Protein AF-A0A3M0L6P1-F1 (afdb_monomer_lite)

Radius of gyration: 24.18 Å; chains: 1; bounding box: 63×51×65 Å

Secondary structure (DSSP, 8-state):
--------------B--EEEEEEETTEEEEEE-PBPHHHHHHHHHHH--TTT-HHHHHHHHHHHHTTPBPPHHHHHHHHHHHS-HHHHHHHHHHHHHHHHHH-TTSS-HHHHS-SS-----TTSHHHHHHHHHHHHHHHHHHHHSS-GGGSHHHHTT----SS--HHHHHHHHHHHIIIII---TTSHHHHHHHHHHHHHHS-HHHHHHHTTSTTTTTS-HHHHHHHHHHHHHHHHHHHHHHH-

Structure (mmCIF, N/CA/C/O backbone):
data_AF-A0A3M0L6P1-F1
#
_entry.id   AF-A0A3M0L6P1-F1
#
loop_
_atom_site.group_PDB
_atom_site.id
_atom_site.type_symbol
_atom_site.label_atom_id
_atom_site.label_alt_id
_atom_site.label_comp_id
_atom_site.label_asym_id
_atom_site.label_entity_id
_atom_site.label_seq_id
_atom_site.pdbx_PDB_ins_code
_atom_site.Cartn_x
_atom_site.Cartn_y
_atom_site.Cartn_z
_atom_site.occupancy
_atom_site.B_iso_or_equiv
_atom_site.auth_seq_id
_atom_site.auth_comp_id
_atom_site.auth_asym_id
_atom_site.auth_atom_id
_atom_site.pdbx_PDB_model_num
ATOM 1 N N . MET A 1 1 ? -25.761 24.688 -21.416 1.00 34.41 1 MET A N 1
ATOM 2 C CA . MET A 1 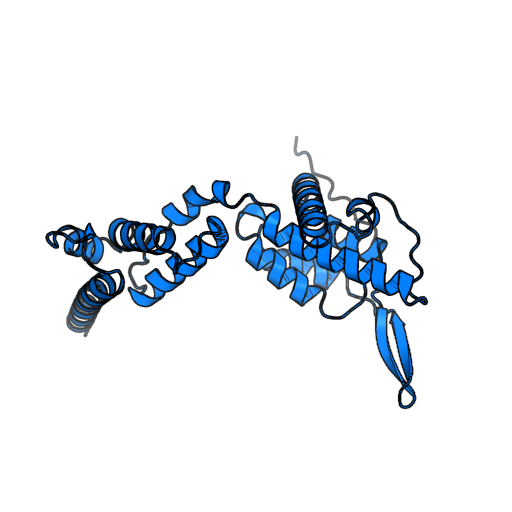1 ? -24.595 24.367 -22.260 1.00 34.41 1 MET A CA 1
ATOM 3 C C . MET A 1 1 ? -23.886 23.232 -21.561 1.00 34.41 1 MET A C 1
ATOM 5 O O . MET A 1 1 ? -23.403 23.435 -20.459 1.00 34.41 1 MET A O 1
ATOM 9 N N . ASN A 1 2 ? -23.987 22.034 -22.130 1.00 30.98 2 ASN A N 1
ATOM 10 C CA . ASN A 1 2 ? -23.327 20.839 -21.622 1.00 30.98 2 ASN A CA 1
ATOM 11 C C . ASN A 1 2 ? -21.923 20.830 -22.220 1.00 30.98 2 ASN A C 1
ATOM 13 O O . ASN A 1 2 ? -21.789 20.661 -23.432 1.00 30.98 2 ASN A O 1
ATOM 17 N N . GLU A 1 3 ? -20.905 21.057 -21.399 1.00 35.12 3 GLU A N 1
ATOM 18 C CA . GLU A 1 3 ? -19.524 20.789 -21.787 1.00 35.12 3 GLU A CA 1
ATOM 19 C C . GLU A 1 3 ? -19.294 19.290 -21.632 1.00 35.12 3 GLU A C 1
ATOM 21 O O . GLU A 1 3 ? -19.221 18.742 -20.536 1.00 35.12 3 GLU A O 1
ATOM 26 N N . VAL A 1 4 ? -19.303 18.619 -22.779 1.00 36.59 4 VAL A N 1
ATOM 27 C CA . VAL A 1 4 ? -18.845 17.247 -22.927 1.00 36.59 4 VAL A CA 1
ATOM 28 C C . VAL A 1 4 ? -17.337 17.292 -22.720 1.00 36.59 4 VAL A C 1
ATOM 30 O O . VAL A 1 4 ? -16.609 17.798 -23.575 1.00 36.59 4 VAL A O 1
ATOM 33 N N . GLU A 1 5 ? -16.876 16.804 -21.571 1.00 34.44 5 GLU A N 1
ATOM 34 C CA . GLU A 1 5 ? -15.475 16.451 -21.376 1.00 34.44 5 GLU A CA 1
ATOM 35 C C . GLU A 1 5 ? -15.124 15.408 -22.438 1.00 34.44 5 GLU A C 1
ATOM 37 O O . GLU A 1 5 ? -15.576 14.264 -22.411 1.00 34.44 5 GLU A O 1
ATOM 42 N N . SER A 1 6 ? -14.379 15.857 -23.443 1.00 33.78 6 SER A N 1
ATOM 43 C CA . SER A 1 6 ? -13.772 15.013 -24.457 1.00 33.78 6 SER A CA 1
ATOM 44 C C . SER A 1 6 ? -12.810 14.062 -23.752 1.00 33.78 6 SER A C 1
ATOM 46 O O . SER A 1 6 ? -11.666 14.429 -23.482 1.00 33.78 6 SER A O 1
ATOM 48 N N . GLU A 1 7 ? -13.268 12.843 -23.461 1.00 39.47 7 GLU A N 1
ATOM 49 C CA . GLU A 1 7 ? -12.396 11.703 -23.196 1.00 39.47 7 GLU A CA 1
ATOM 50 C C . GLU A 1 7 ? -11.439 11.589 -24.384 1.00 39.47 7 GLU A C 1
ATOM 52 O O . GLU A 1 7 ? -11.812 11.149 -25.470 1.00 39.47 7 GLU A O 1
ATOM 57 N N . GLY A 1 8 ? -10.211 12.077 -24.204 1.00 34.44 8 GLY A N 1
ATOM 58 C CA . GLY A 1 8 ? -9.153 11.882 -25.176 1.00 34.44 8 GLY A CA 1
ATOM 59 C C . GLY A 1 8 ? -9.001 10.386 -25.398 1.00 34.44 8 GLY A C 1
ATOM 60 O O . GLY A 1 8 ? -8.690 9.650 -24.459 1.00 34.44 8 GLY A O 1
ATOM 61 N N . GLU A 1 9 ? -9.246 9.945 -26.630 1.00 39.06 9 GLU A N 1
ATOM 62 C CA . GLU A 1 9 ? -8.841 8.635 -27.116 1.00 39.06 9 GLU A CA 1
ATOM 63 C C . GLU A 1 9 ? -7.334 8.513 -26.889 1.00 39.06 9 GLU A C 1
ATOM 65 O O . GLU A 1 9 ? -6.516 8.990 -27.673 1.00 39.06 9 GLU A O 1
ATOM 70 N N . GLY A 1 10 ? -6.964 7.927 -25.749 1.00 39.06 10 GLY A N 1
ATOM 71 C CA . GLY A 1 10 ? -5.595 7.555 -25.466 1.00 39.06 10 GLY A CA 1
ATOM 72 C C . GLY A 1 10 ? -5.158 6.597 -26.558 1.00 39.06 10 GLY A C 1
ATOM 73 O O . GLY A 1 10 ? -5.749 5.526 -26.716 1.00 39.06 10 GLY A O 1
ATOM 74 N N . GLU A 1 11 ? -4.154 7.016 -27.324 1.00 39.94 11 GLU A N 1
ATOM 75 C CA . GLU A 1 11 ? -3.363 6.177 -28.215 1.00 39.94 11 GLU A CA 1
ATOM 76 C C . GLU A 1 11 ? -3.242 4.784 -27.584 1.00 39.94 11 GLU A C 1
ATOM 78 O O . GLU A 1 11 ? -2.840 4.667 -26.422 1.00 39.94 11 GLU A O 1
ATOM 83 N N . LYS A 1 12 ? -3.685 3.735 -28.290 1.00 51.41 12 LYS A N 1
ATOM 84 C CA . LYS A 1 12 ? -3.601 2.356 -27.795 1.00 51.41 12 LYS A CA 1
ATOM 85 C C . LYS A 1 12 ? -2.125 2.027 -27.580 1.00 51.41 12 LYS A C 1
ATOM 87 O O . LYS A 1 12 ? -1.456 1.575 -28.503 1.00 51.41 12 LYS A O 1
ATOM 92 N N . ALA A 1 13 ? -1.617 2.278 -26.378 1.00 55.91 13 ALA A N 1
ATOM 93 C CA . ALA A 1 13 ? -0.287 1.863 -25.990 1.00 55.91 13 ALA A CA 1
ATOM 94 C C . ALA A 1 13 ? -0.285 0.334 -26.033 1.00 55.91 13 ALA A C 1
ATOM 96 O O . ALA A 1 13 ? -0.965 -0.323 -25.241 1.00 55.91 13 ALA A O 1
ATOM 97 N N . ASN A 1 14 ? 0.411 -0.232 -27.016 1.00 69.69 14 ASN A N 1
ATOM 98 C CA . ASN A 1 14 ? 0.652 -1.664 -27.065 1.00 69.69 14 ASN A CA 1
ATOM 99 C C . ASN A 1 14 ? 1.635 -1.979 -25.941 1.00 69.69 14 ASN A C 1
ATOM 101 O O . ASN A 1 14 ? 2.832 -1.762 -26.099 1.00 69.69 14 ASN A O 1
ATOM 105 N N . LEU A 1 15 ? 1.118 -2.447 -24.806 1.00 81.19 15 LEU A N 1
ATOM 106 C CA . LEU A 1 15 ? 1.943 -2.867 -23.680 1.00 81.19 15 LEU A CA 1
ATOM 107 C C . LEU A 1 15 ? 2.639 -4.175 -24.043 1.00 81.19 15 LEU A C 1
ATOM 109 O O . LEU A 1 15 ? 1.961 -5.172 -24.304 1.00 81.19 15 LEU A O 1
ATOM 113 N N . LEU A 1 16 ? 3.969 -4.172 -24.075 1.00 83.44 16 LEU A N 1
ATOM 114 C CA . LEU A 1 16 ? 4.782 -5.283 -24.581 1.00 83.44 16 LEU A CA 1
ATOM 115 C C . LEU A 1 16 ? 5.840 -5.732 -23.561 1.00 83.44 16 LEU A C 1
ATOM 117 O O . LEU A 1 16 ? 7.033 -5.726 -23.875 1.00 83.44 16 LEU A O 1
ATOM 121 N N . PRO A 1 17 ? 5.441 -6.159 -22.351 1.00 85.00 17 PRO A N 1
ATOM 122 C CA . PRO A 1 17 ? 6.399 -6.616 -21.359 1.00 85.00 17 PRO A CA 1
ATOM 123 C C . PRO A 1 17 ? 7.178 -7.848 -21.821 1.00 85.00 17 PRO A C 1
ATOM 125 O O . PRO A 1 17 ? 6.656 -8.745 -22.494 1.00 85.00 17 PRO A O 1
ATOM 128 N N . LEU A 1 18 ? 8.432 -7.914 -21.387 1.00 84.75 18 LEU A N 1
ATOM 129 C CA . LEU A 1 18 ? 9.318 -9.045 -21.592 1.00 84.75 18 LEU A CA 1
ATOM 130 C C . LEU A 1 18 ? 9.015 -10.143 -20.571 1.00 84.75 18 LEU A C 1
ATOM 132 O O . LEU A 1 18 ? 8.947 -9.900 -19.363 1.00 84.75 18 LEU A O 1
ATOM 136 N N . ARG A 1 19 ? 8.904 -11.379 -21.059 1.00 83.75 19 ARG A N 1
ATOM 137 C CA . ARG A 1 19 ? 8.814 -12.589 -20.238 1.00 83.75 19 ARG A CA 1
ATOM 138 C C . ARG A 1 19 ? 10.003 -13.500 -20.479 1.00 83.75 19 ARG A C 1
ATOM 140 O O . ARG A 1 19 ? 10.437 -13.680 -21.617 1.00 83.75 19 ARG A O 1
ATOM 147 N N . GLU A 1 20 ? 10.484 -14.093 -19.395 1.00 84.00 20 GLU A N 1
ATOM 148 C CA . GLU A 1 20 ? 11.493 -15.144 -19.427 1.00 84.00 20 GLU A CA 1
ATOM 149 C C . GLU A 1 20 ? 10.891 -16.438 -19.979 1.00 84.00 20 GLU A C 1
ATOM 151 O O . GLU A 1 20 ? 9.846 -16.902 -19.519 1.00 84.00 20 GLU A O 1
ATOM 156 N N . ILE A 1 21 ? 11.561 -17.028 -20.968 1.00 81.12 21 ILE A N 1
ATOM 157 C CA . ILE A 1 21 ? 11.220 -18.337 -21.518 1.00 81.12 21 ILE A CA 1
ATOM 158 C C . ILE A 1 21 ? 12.465 -19.231 -21.561 1.00 81.12 21 ILE A C 1
ATOM 160 O O . ILE A 1 21 ? 13.535 -18.775 -21.969 1.00 81.12 21 ILE A O 1
ATOM 164 N N . PRO A 1 22 ? 12.366 -20.516 -21.191 1.00 81.69 22 PRO A N 1
ATOM 165 C CA . PRO A 1 22 ? 13.440 -21.466 -21.451 1.00 81.69 22 PRO A CA 1
ATOM 166 C C . PRO A 1 22 ? 13.586 -21.650 -22.966 1.00 81.69 22 PRO A C 1
ATOM 168 O O . PRO A 1 22 ? 12.661 -22.125 -23.622 1.00 81.69 22 PRO A O 1
ATOM 171 N N . THR A 1 23 ? 14.728 -21.268 -23.536 1.00 79.38 23 THR A N 1
ATOM 172 C CA . THR A 1 23 ? 15.006 -21.453 -24.974 1.00 79.38 23 THR A CA 1
ATOM 173 C C . THR A 1 23 ? 15.858 -22.690 -25.238 1.00 79.38 23 THR A C 1
ATOM 175 O O . THR A 1 23 ? 15.750 -23.296 -26.301 1.00 79.38 23 THR A O 1
ATOM 178 N N . ALA A 1 24 ? 16.666 -23.098 -24.258 1.00 79.19 24 ALA A N 1
ATOM 179 C CA . ALA A 1 24 ? 17.416 -24.350 -24.241 1.00 79.19 24 ALA A CA 1
ATOM 180 C C . ALA A 1 24 ? 17.738 -24.746 -22.781 1.00 79.19 24 ALA A C 1
ATOM 182 O O . ALA A 1 24 ? 17.549 -23.927 -21.876 1.00 79.19 24 ALA A O 1
ATOM 183 N N . PRO A 1 25 ? 18.232 -25.970 -22.502 1.00 80.12 25 PRO A N 1
ATOM 184 C CA . PRO A 1 25 ? 18.637 -26.357 -21.150 1.00 80.12 25 PRO A CA 1
ATOM 185 C C . PRO A 1 25 ? 19.667 -25.376 -20.564 1.00 80.12 25 PRO A C 1
ATOM 187 O O . PRO A 1 25 ? 20.772 -25.245 -21.082 1.00 80.12 25 PRO A O 1
ATOM 190 N N . GLY A 1 26 ? 19.286 -24.668 -19.497 1.00 74.94 26 GLY A N 1
ATOM 191 C CA . GLY A 1 26 ? 20.123 -23.656 -18.840 1.00 74.94 26 GLY A CA 1
ATOM 192 C C . GLY A 1 26 ? 20.199 -22.295 -19.547 1.00 74.94 26 GLY A C 1
ATOM 193 O O . GLY A 1 26 ? 20.908 -21.419 -19.060 1.00 74.94 26 GLY A O 1
ATOM 194 N N . ILE A 1 27 ? 19.477 -22.093 -20.657 1.00 79.38 27 ILE A N 1
ATOM 195 C CA . ILE A 1 27 ? 19.435 -20.823 -21.394 1.00 79.38 27 ILE A CA 1
ATOM 196 C C . ILE A 1 27 ? 18.027 -20.234 -21.309 1.00 79.38 27 ILE A C 1
ATOM 198 O O . ILE A 1 27 ? 17.048 -20.840 -21.753 1.00 79.38 27 ILE A O 1
ATOM 202 N N . ILE A 1 28 ? 17.946 -19.029 -20.750 1.00 81.75 28 ILE A N 1
ATOM 203 C CA . ILE A 1 28 ? 16.725 -18.227 -20.685 1.00 81.75 28 ILE A CA 1
ATOM 204 C C . ILE A 1 28 ? 16.785 -17.193 -21.811 1.00 81.75 28 ILE A C 1
ATOM 206 O O . ILE A 1 28 ? 17.759 -16.450 -21.932 1.00 81.75 28 ILE A O 1
ATOM 210 N N . GLY A 1 29 ? 15.751 -17.164 -22.646 1.00 80.69 29 GLY A N 1
ATOM 211 C CA . GLY A 1 29 ? 15.495 -16.088 -23.597 1.00 80.69 29 GLY A CA 1
ATOM 212 C C . GLY A 1 29 ? 14.388 -15.166 -23.098 1.00 80.69 29 GLY A C 1
ATOM 213 O O . GLY A 1 29 ? 13.648 -15.507 -22.178 1.00 80.69 29 GLY A O 1
ATOM 214 N N . TYR A 1 30 ? 14.260 -14.005 -23.735 1.00 83.31 30 TYR A N 1
ATOM 215 C CA . TYR A 1 30 ? 13.242 -13.017 -23.398 1.00 83.31 30 TYR A CA 1
ATOM 216 C C . TYR A 1 30 ? 12.382 -12.720 -24.619 1.00 83.31 30 TYR A C 1
ATOM 218 O O . TYR A 1 30 ? 12.909 -12.457 -25.702 1.00 83.31 30 TYR A O 1
ATOM 226 N N . VAL A 1 31 ? 11.063 -12.755 -24.447 1.00 81.94 31 VAL A N 1
ATOM 227 C CA . VAL A 1 31 ? 10.098 -12.469 -25.516 1.00 81.94 31 VAL A CA 1
ATOM 228 C C . VAL A 1 31 ? 9.072 -11.447 -25.058 1.00 81.94 31 VAL A C 1
ATOM 230 O O . VAL A 1 31 ? 8.633 -11.474 -23.910 1.00 81.94 31 VAL A O 1
ATOM 233 N N . ASN A 1 32 ? 8.671 -10.564 -25.970 1.00 81.94 32 ASN A N 1
ATOM 234 C CA . ASN A 1 32 ? 7.602 -9.605 -25.717 1.00 81.94 32 ASN A CA 1
ATOM 235 C C . ASN A 1 32 ? 6.254 -10.323 -25.784 1.00 81.94 32 ASN A C 1
ATOM 237 O O . ASN A 1 32 ? 5.927 -10.936 -26.803 1.00 81.94 32 ASN A O 1
ATOM 241 N N . VAL A 1 33 ? 5.466 -10.227 -24.717 1.00 80.94 33 VAL A N 1
ATOM 242 C CA . VAL A 1 33 ? 4.114 -10.789 -24.655 1.00 80.94 33 VAL A CA 1
ATOM 243 C C . VAL A 1 33 ? 3.126 -9.643 -24.458 1.00 80.94 33 VAL A C 1
ATOM 245 O O . VAL A 1 33 ? 3.145 -9.030 -23.393 1.00 80.94 33 VAL A O 1
ATOM 248 N N . PRO A 1 34 ? 2.269 -9.338 -25.450 1.00 78.94 34 PRO A N 1
ATOM 249 C CA . PRO A 1 34 ? 1.340 -8.224 -25.342 1.00 78.94 34 PRO A CA 1
ATOM 250 C C . PRO A 1 34 ? 0.372 -8.386 -24.171 1.00 78.94 34 PRO A C 1
ATOM 252 O O . PRO A 1 34 ? -0.213 -9.457 -23.997 1.00 78.94 34 PRO A O 1
ATOM 255 N N . ILE A 1 35 ? 0.156 -7.309 -23.418 1.00 74.12 35 ILE A N 1
ATOM 256 C CA . ILE A 1 35 ? -0.969 -7.201 -22.483 1.00 74.12 35 ILE A CA 1
ATOM 257 C C . ILE A 1 35 ? -2.100 -6.449 -23.172 1.00 74.12 35 ILE A C 1
ATOM 259 O O . ILE A 1 35 ? -1.880 -5.456 -23.871 1.00 74.12 35 ILE A O 1
ATOM 263 N N . ASN A 1 36 ? -3.332 -6.916 -22.978 1.00 72.19 36 ASN A N 1
ATOM 264 C CA . ASN A 1 36 ? -4.482 -6.239 -23.542 1.00 72.19 36 ASN A CA 1
ATOM 265 C C . ASN A 1 36 ? -4.788 -4.965 -22.740 1.00 72.19 36 ASN A C 1
ATOM 267 O O . ASN A 1 36 ? -4.941 -4.983 -21.522 1.00 72.19 36 ASN A O 1
ATOM 271 N N . THR A 1 37 ? -4.947 -3.840 -23.435 1.00 66.94 37 THR A N 1
ATOM 272 C CA . THR A 1 37 ? -5.409 -2.575 -22.835 1.00 66.94 37 THR A CA 1
ATOM 273 C C . THR A 1 37 ? -6.757 -2.700 -22.102 1.00 66.94 37 THR A C 1
ATOM 275 O O . THR A 1 37 ? -7.029 -1.916 -21.188 1.00 66.94 37 THR A O 1
ATOM 278 N N . SER A 1 38 ? -7.593 -3.695 -22.439 1.00 71.62 38 SER A N 1
ATOM 279 C CA . SER A 1 38 ? -8.800 -4.022 -21.665 1.00 71.62 38 SER A CA 1
ATOM 280 C C . SER A 1 38 ? -8.491 -4.448 -20.235 1.00 71.62 38 SER A C 1
ATOM 282 O O . SER A 1 38 ? -9.253 -4.107 -19.332 1.00 71.62 38 SER A O 1
ATOM 284 N N . ASP A 1 39 ? -7.376 -5.144 -20.028 1.00 79.06 39 ASP A N 1
ATOM 285 C CA . ASP A 1 39 ? -6.998 -5.721 -18.739 1.00 79.06 39 ASP A CA 1
ATOM 286 C C . ASP A 1 39 ? -6.584 -4.607 -17.781 1.00 79.06 39 ASP A C 1
ATOM 288 O O . ASP A 1 39 ? -7.002 -4.594 -16.631 1.00 79.06 39 ASP A O 1
ATOM 292 N N . VAL A 1 40 ? -5.884 -3.585 -18.286 1.00 80.19 40 VAL A N 1
ATOM 293 C CA . VAL A 1 40 ? -5.541 -2.380 -17.511 1.00 80.19 40 VAL A CA 1
ATOM 294 C C . VAL A 1 40 ? -6.800 -1.625 -17.077 1.00 80.19 40 VAL A C 1
ATOM 296 O O . VAL A 1 40 ? -6.883 -1.131 -15.953 1.00 80.19 40 VAL A O 1
ATOM 299 N N . ARG A 1 41 ? -7.806 -1.521 -17.956 1.00 79.94 41 ARG A N 1
ATOM 300 C CA . ARG A 1 41 ? -9.067 -0.834 -17.635 1.00 79.94 41 ARG A CA 1
ATOM 301 C C . ARG A 1 41 ? -9.906 -1.622 -16.630 1.00 79.94 41 ARG A C 1
ATOM 303 O O . ARG A 1 41 ? -10.523 -1.010 -15.760 1.00 79.94 41 ARG A O 1
ATOM 310 N N . ALA A 1 42 ? -9.956 -2.946 -16.768 1.00 84.56 42 ALA A N 1
ATOM 311 C CA . ALA A 1 42 ? -10.609 -3.825 -15.804 1.00 84.56 42 ALA A CA 1
ATOM 312 C C . ALA A 1 42 ? -9.918 -3.715 -14.440 1.00 84.56 42 ALA A C 1
ATOM 314 O O . ALA A 1 42 ? -10.571 -3.385 -13.453 1.00 84.56 42 ALA A O 1
ATOM 315 N N . PHE A 1 43 ? -8.588 -3.821 -14.427 1.00 87.88 43 PHE A N 1
ATOM 316 C CA . PHE A 1 43 ? -7.770 -3.654 -13.235 1.00 87.88 43 PHE A CA 1
ATOM 317 C C . PHE A 1 43 ? -8.006 -2.303 -12.554 1.00 87.88 43 PHE A C 1
ATOM 319 O O . PHE A 1 43 ? -8.233 -2.264 -11.351 1.00 87.88 43 PHE A O 1
ATOM 326 N N . LYS A 1 44 ? -8.069 -1.191 -13.302 1.00 86.56 44 LYS A N 1
ATOM 327 C CA . LYS A 1 44 ? -8.355 0.137 -12.728 1.00 86.56 44 LYS A CA 1
ATOM 328 C C . LYS A 1 44 ? -9.649 0.170 -11.905 1.00 86.56 44 LYS A C 1
ATOM 330 O O . LYS A 1 44 ? -9.719 0.896 -10.917 1.00 86.56 44 LYS A O 1
ATOM 335 N N . LYS A 1 45 ? -10.677 -0.589 -12.302 1.00 85.69 45 LYS A N 1
ATOM 336 C CA . LYS A 1 45 ? -11.941 -0.669 -11.550 1.00 85.69 45 LYS A CA 1
ATOM 337 C C . LYS A 1 45 ? -11.793 -1.451 -10.244 1.00 85.69 45 LYS A C 1
ATOM 339 O O . LYS A 1 45 ? -12.464 -1.116 -9.275 1.00 85.69 45 LYS A O 1
ATOM 344 N N . GLU A 1 46 ? -10.935 -2.465 -10.222 1.00 87.06 46 GLU A N 1
ATOM 345 C CA . GLU A 1 46 ? -10.709 -3.351 -9.071 1.00 87.06 46 GLU A CA 1
ATOM 346 C C . GLU A 1 46 ? -9.644 -2.820 -8.100 1.00 87.06 46 GLU A C 1
ATOM 348 O O . GLU A 1 46 ? -9.695 -3.099 -6.903 1.00 87.06 46 GLU A O 1
ATOM 353 N N . MET A 1 47 ? -8.700 -2.021 -8.603 1.00 87.62 47 MET A N 1
ATOM 354 C CA . MET A 1 47 ? -7.542 -1.511 -7.866 1.00 87.62 47 MET A CA 1
ATOM 355 C C . MET A 1 47 ? -7.935 -0.660 -6.646 1.00 87.62 47 MET A C 1
ATOM 357 O O . MET A 1 47 ? -7.236 -0.678 -5.633 1.00 87.62 47 MET A O 1
ATOM 361 N N . GLY A 1 48 ? -9.057 0.061 -6.722 1.00 84.94 48 GLY A N 1
ATOM 362 C CA . GLY A 1 48 ? -9.469 1.031 -5.705 1.00 84.94 48 GLY A CA 1
ATOM 363 C C . GLY A 1 48 ? -8.755 2.381 -5.845 1.00 84.94 48 GLY A C 1
ATOM 364 O O . GLY A 1 48 ? -8.109 2.658 -6.856 1.00 84.94 48 GLY A O 1
ATOM 365 N N . LYS A 1 49 ? -8.911 3.260 -4.847 1.00 83.62 49 LYS A N 1
ATOM 366 C CA . LYS A 1 49 ? -8.313 4.607 -4.844 1.00 83.62 49 LYS A CA 1
ATOM 367 C C . LYS A 1 49 ? -7.054 4.643 -3.983 1.00 83.62 49 LYS A C 1
ATOM 369 O O . LYS A 1 49 ? -7.091 4.198 -2.838 1.00 83.62 49 LYS A O 1
ATOM 374 N N . LEU A 1 50 ? -5.988 5.266 -4.492 1.00 84.06 50 LEU A N 1
ATOM 375 C CA . LEU A 1 50 ? -4.704 5.395 -3.788 1.00 84.06 50 LEU A CA 1
ATOM 376 C C . LEU A 1 50 ? -4.858 6.054 -2.413 1.00 84.06 50 LEU A C 1
ATOM 378 O O . LEU A 1 50 ? -4.319 5.570 -1.426 1.00 84.06 50 LEU A O 1
ATOM 382 N N . MET A 1 51 ? -5.635 7.137 -2.343 1.00 79.62 51 MET A N 1
ATOM 383 C CA . MET A 1 51 ? -5.860 7.887 -1.101 1.00 79.62 51 MET A CA 1
ATOM 384 C C . MET A 1 51 ? -6.672 7.108 -0.057 1.00 79.62 51 MET A C 1
ATOM 386 O O . MET A 1 51 ? -6.616 7.422 1.135 1.00 79.62 51 MET A O 1
ATOM 390 N N . ASP A 1 52 ? -7.440 6.110 -0.497 1.00 77.12 52 ASP A N 1
ATOM 391 C CA . ASP A 1 52 ? -8.260 5.288 0.385 1.00 77.12 52 ASP A CA 1
ATOM 392 C C . ASP A 1 52 ? -7.465 4.106 0.943 1.00 77.12 52 ASP A C 1
ATOM 394 O O . ASP A 1 52 ? -7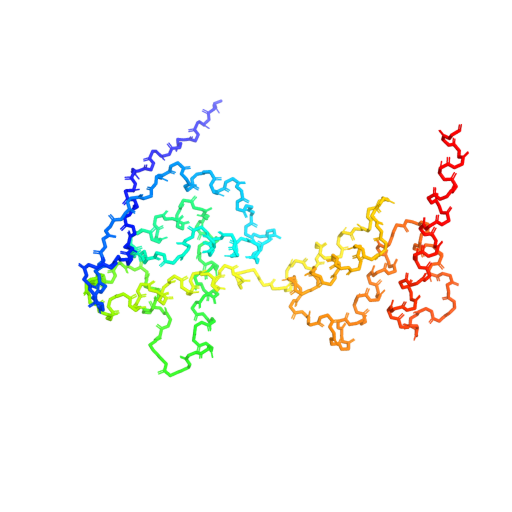.538 3.867 2.141 1.00 77.12 52 ASP A O 1
ATOM 398 N N . ASP A 1 53 ? -6.698 3.405 0.104 1.00 74.81 53 ASP A N 1
ATOM 399 C CA . ASP A 1 53 ? -5.978 2.178 0.466 1.00 74.81 53 ASP A CA 1
ATOM 400 C C . ASP A 1 53 ? -4.639 2.076 -0.299 1.00 74.81 53 ASP A C 1
ATOM 402 O O . ASP A 1 53 ? -4.526 1.316 -1.265 1.00 74.81 53 ASP A O 1
ATOM 406 N N . PRO A 1 54 ? -3.607 2.850 0.088 1.00 83.56 54 PRO A N 1
ATOM 407 C CA . PRO A 1 54 ? -2.333 2.890 -0.637 1.00 83.56 54 PRO A CA 1
ATOM 408 C C . PRO A 1 54 ? -1.600 1.542 -0.625 1.00 83.56 54 PRO A C 1
ATOM 410 O O . PRO A 1 54 ? -0.943 1.181 -1.603 1.00 83.56 54 PRO A O 1
ATOM 413 N N . LEU A 1 55 ? -1.744 0.764 0.456 1.00 81.25 55 LEU A N 1
ATOM 414 C CA . LEU A 1 55 ? -1.146 -0.565 0.559 1.00 81.25 55 LEU A CA 1
ATOM 415 C C . LEU A 1 55 ? -1.856 -1.564 -0.357 1.00 81.25 55 LEU A C 1
ATOM 417 O O . LEU A 1 55 ? -1.186 -2.215 -1.150 1.00 81.25 55 LEU A O 1
ATOM 421 N N . GLY A 1 56 ? -3.186 -1.665 -0.302 1.00 83.00 56 GLY A N 1
ATOM 422 C CA . GLY A 1 56 ? -3.910 -2.602 -1.160 1.00 83.00 56 GLY A CA 1
ATOM 423 C C . GLY A 1 56 ? -3.834 -2.225 -2.639 1.00 83.00 56 GLY A C 1
ATOM 424 O O . GLY A 1 56 ? -3.832 -3.104 -3.497 1.00 83.00 56 GLY A O 1
ATOM 425 N N . VAL A 1 57 ? -3.722 -0.934 -2.973 1.00 89.94 57 VAL A N 1
ATOM 426 C CA . VAL A 1 57 ? -3.379 -0.491 -4.337 1.00 89.94 57 VAL A CA 1
ATOM 427 C C . VAL A 1 57 ? -1.981 -0.980 -4.735 1.00 89.94 57 VAL A C 1
ATOM 429 O O . VAL A 1 57 ? -1.825 -1.508 -5.833 1.00 89.94 57 VAL A O 1
ATOM 432 N N . SER A 1 58 ? -0.984 -0.852 -3.852 1.00 90.81 58 SER A N 1
ATOM 433 C CA . SER A 1 58 ? 0.384 -1.339 -4.084 1.00 90.81 58 SER A CA 1
ATOM 434 C C . SER A 1 58 ? 0.433 -2.861 -4.288 1.00 90.81 58 SER A C 1
ATOM 436 O O . SER A 1 58 ? 1.004 -3.314 -5.277 1.00 90.81 58 SER A O 1
ATOM 438 N N . GLU A 1 59 ? -0.222 -3.643 -3.423 1.00 88.19 59 GLU A N 1
ATOM 439 C CA . GLU A 1 59 ? -0.284 -5.112 -3.510 1.00 88.19 59 GLU A CA 1
ATOM 440 C C . GLU A 1 59 ? -0.962 -5.579 -4.804 1.00 88.19 59 GLU A C 1
ATOM 442 O O . GLU A 1 59 ? -0.414 -6.405 -5.533 1.00 88.19 59 GLU A O 1
ATOM 447 N N . ARG A 1 60 ? -2.118 -4.994 -5.143 1.00 93.12 60 ARG A N 1
ATOM 448 C CA . ARG A 1 60 ? -2.836 -5.310 -6.386 1.00 93.12 60 ARG A CA 1
ATOM 449 C C . ARG A 1 60 ? -2.036 -4.920 -7.627 1.00 93.12 60 ARG A C 1
ATOM 451 O O . ARG A 1 60 ? -2.061 -5.643 -8.619 1.00 93.12 60 ARG A O 1
ATOM 458 N N . LEU A 1 61 ? -1.322 -3.793 -7.592 1.00 94.38 61 LEU A N 1
ATOM 459 C CA . LEU A 1 61 ? -0.450 -3.387 -8.695 1.00 94.38 61 LEU A CA 1
ATOM 460 C C . LEU A 1 61 ? 0.742 -4.339 -8.851 1.00 94.38 61 LEU A C 1
ATOM 462 O O . LEU A 1 61 ? 1.102 -4.674 -9.977 1.00 94.38 61 LEU A O 1
ATOM 466 N N . ASP A 1 62 ? 1.338 -4.796 -7.749 1.00 93.88 62 ASP A N 1
ATOM 467 C CA . ASP A 1 62 ? 2.432 -5.770 -7.774 1.00 93.88 62 ASP A CA 1
ATOM 468 C C . ASP A 1 62 ? 1.975 -7.112 -8.370 1.00 93.88 62 ASP A C 1
ATOM 470 O O . ASP A 1 62 ? 2.651 -7.665 -9.242 1.00 93.88 62 ASP A O 1
ATOM 474 N N . GLU A 1 63 ? 0.785 -7.580 -7.980 1.00 92.06 63 GLU A N 1
ATOM 475 C CA . GLU A 1 63 ? 0.149 -8.777 -8.540 1.00 92.06 63 GLU A CA 1
ATOM 476 C C . GLU A 1 63 ? -0.157 -8.619 -10.037 1.00 92.06 63 GLU A C 1
ATOM 478 O O . GLU A 1 63 ? 0.189 -9.495 -10.832 1.00 92.06 63 GLU A O 1
ATOM 483 N N . PHE A 1 64 ? -0.732 -7.481 -10.440 1.00 91.19 64 PHE A N 1
ATOM 484 C CA . PHE A 1 64 ? -1.038 -7.183 -11.841 1.00 91.19 64 PHE A CA 1
ATOM 485 C C . PHE A 1 64 ? 0.216 -7.174 -12.721 1.00 91.19 64 PHE A C 1
ATOM 487 O O . PHE A 1 64 ? 0.218 -7.740 -13.816 1.00 91.19 64 PHE A O 1
ATOM 494 N N . LEU A 1 65 ? 1.299 -6.545 -12.254 1.00 90.88 65 LEU A N 1
ATOM 495 C CA . LEU A 1 65 ? 2.554 -6.520 -13.000 1.00 90.88 65 LEU A CA 1
ATOM 496 C C . LEU A 1 65 ? 3.208 -7.913 -13.022 1.00 90.88 65 LEU A C 1
ATOM 498 O O . LEU A 1 6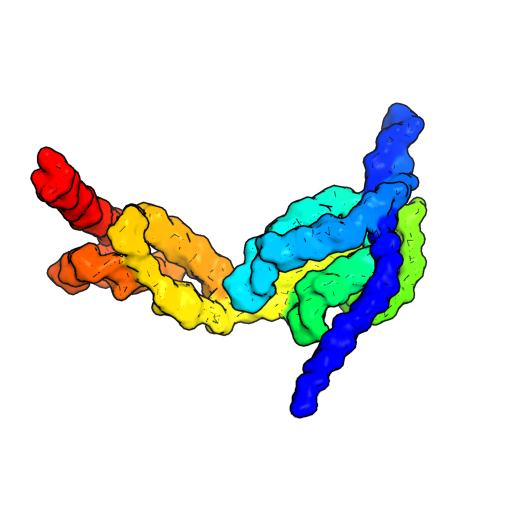5 ? 3.803 -8.306 -14.032 1.00 90.88 65 LEU A O 1
ATOM 502 N N . GLY A 1 66 ? 3.092 -8.675 -11.933 1.00 89.56 66 GLY A N 1
ATOM 503 C CA . GLY A 1 66 ? 3.656 -10.016 -11.809 1.00 89.56 66 GLY A CA 1
ATOM 504 C C . GLY A 1 66 ? 5.172 -10.030 -12.035 1.00 89.56 66 GLY A C 1
ATOM 505 O O . GLY A 1 66 ? 5.859 -9.037 -11.799 1.00 89.56 66 GLY A O 1
ATOM 506 N N . THR A 1 67 ? 5.707 -11.143 -12.537 1.00 87.25 67 THR A N 1
ATOM 507 C CA . THR A 1 67 ? 7.155 -11.329 -12.766 1.00 87.25 67 THR A CA 1
ATOM 508 C C . THR A 1 67 ? 7.655 -10.806 -14.114 1.00 87.25 67 THR A C 1
ATOM 510 O O . THR A 1 67 ? 8.818 -11.007 -14.460 1.00 87.25 67 THR A O 1
ATOM 513 N N . SER A 1 68 ? 6.793 -10.159 -14.903 1.00 88.94 68 SER A N 1
ATOM 514 C CA . SER A 1 68 ? 7.189 -9.655 -16.221 1.00 88.94 68 SER A CA 1
ATOM 515 C C . SER A 1 68 ? 8.070 -8.407 -16.086 1.00 88.94 68 SER A C 1
ATOM 517 O O . SER A 1 68 ? 7.925 -7.623 -15.145 1.00 88.94 68 SER A O 1
ATOM 519 N N . ILE A 1 69 ? 8.977 -8.207 -17.041 1.00 91.25 69 ILE A N 1
ATOM 520 C CA . ILE A 1 69 ? 9.841 -7.027 -17.103 1.00 91.25 69 ILE A CA 1
ATOM 521 C C . ILE A 1 69 ? 9.186 -6.014 -18.037 1.00 91.25 69 ILE A C 1
ATOM 523 O O . ILE A 1 69 ? 8.986 -6.282 -19.217 1.00 91.25 69 ILE A O 1
ATOM 527 N N . TYR A 1 70 ? 8.856 -4.844 -17.508 1.00 92.19 70 TYR A N 1
ATOM 528 C CA . TYR A 1 70 ? 8.183 -3.787 -18.254 1.00 92.19 70 TYR A CA 1
ATOM 529 C C . TYR A 1 70 ? 9.188 -2.725 -18.679 1.00 92.19 70 TYR A C 1
ATOM 531 O O . TYR A 1 70 ? 10.057 -2.340 -17.893 1.00 92.19 70 TYR A O 1
ATOM 539 N N . SER A 1 71 ? 9.060 -2.233 -19.909 1.00 92.88 71 SER A N 1
ATOM 540 C CA . SER A 1 71 ? 9.865 -1.102 -20.361 1.00 92.88 71 SER A CA 1
ATOM 541 C C . SER A 1 71 ? 9.475 0.192 -19.633 1.00 92.88 71 SER A C 1
ATOM 543 O O . SER A 1 71 ? 8.434 0.282 -18.972 1.00 92.88 71 SER A O 1
ATOM 545 N N . TYR A 1 72 ? 10.308 1.226 -19.784 1.00 93.88 72 TYR A N 1
ATOM 546 C CA . TYR A 1 72 ? 9.991 2.572 -19.305 1.00 93.88 72 TYR A CA 1
ATOM 547 C C . TYR A 1 72 ? 8.649 3.071 -19.868 1.00 93.88 72 TYR A C 1
ATOM 549 O O . TYR A 1 72 ? 7.831 3.630 -19.132 1.00 93.88 72 TYR A O 1
ATOM 557 N N . GLU A 1 73 ? 8.414 2.843 -21.163 1.00 92.19 73 GLU A N 1
ATOM 558 C CA . GLU A 1 73 ? 7.192 3.246 -21.859 1.00 92.19 73 GLU A CA 1
ATOM 559 C C . GLU A 1 73 ? 5.972 2.490 -21.326 1.00 92.19 73 GLU A C 1
ATOM 561 O O . GLU A 1 73 ? 4.961 3.122 -21.013 1.00 92.19 73 GLU A O 1
ATOM 566 N N . ASP A 1 74 ? 6.092 1.172 -21.126 1.00 91.81 74 ASP A N 1
ATOM 567 C CA . ASP A 1 74 ? 5.010 0.339 -20.589 1.00 91.81 74 ASP A CA 1
ATOM 568 C C . ASP A 1 74 ? 4.596 0.797 -19.186 1.00 91.81 74 ASP A C 1
ATOM 570 O O . ASP A 1 74 ? 3.419 1.064 -18.936 1.00 91.81 74 ASP A O 1
ATOM 574 N N . LEU A 1 75 ? 5.560 0.933 -18.264 1.00 93.94 75 LEU A N 1
ATOM 575 C CA . LEU A 1 75 ? 5.284 1.370 -16.890 1.00 93.94 75 LEU A CA 1
ATOM 576 C C . LEU A 1 75 ? 4.693 2.779 -16.867 1.00 93.94 75 LEU A C 1
ATOM 578 O O . LEU A 1 75 ? 3.753 3.048 -16.119 1.00 93.94 75 LEU A O 1
ATOM 582 N N . THR A 1 76 ? 5.200 3.676 -17.713 1.00 93.44 76 THR A N 1
ATOM 583 C CA . THR A 1 76 ? 4.686 5.045 -17.818 1.00 93.44 76 THR A CA 1
ATOM 584 C C . THR A 1 76 ? 3.251 5.067 -18.347 1.00 93.44 76 THR A C 1
ATOM 586 O O . THR A 1 76 ? 2.413 5.795 -17.807 1.00 93.44 76 THR A O 1
ATOM 589 N N . ALA A 1 77 ? 2.936 4.264 -19.366 1.00 91.50 77 ALA A N 1
ATOM 590 C CA . ALA A 1 77 ? 1.589 4.144 -19.917 1.00 91.50 77 ALA A CA 1
ATOM 591 C C . ALA A 1 77 ? 0.607 3.545 -18.898 1.00 91.50 77 ALA A C 1
ATOM 593 O O . ALA A 1 77 ? -0.483 4.090 -18.701 1.00 91.50 77 ALA A O 1
ATOM 594 N N . ILE A 1 78 ? 1.015 2.486 -18.188 1.00 91.81 78 ILE A N 1
ATOM 595 C CA . ILE A 1 78 ? 0.235 1.879 -17.102 1.00 91.81 78 ILE A CA 1
ATOM 596 C C . ILE A 1 78 ? -0.054 2.923 -16.017 1.00 91.81 78 ILE A C 1
ATOM 598 O O . ILE A 1 78 ? -1.216 3.169 -15.700 1.00 91.81 78 ILE A O 1
ATOM 602 N N . LEU A 1 79 ? 0.966 3.620 -15.506 1.00 93.25 79 LEU A N 1
ATOM 603 C CA . LEU A 1 79 ? 0.780 4.634 -14.465 1.00 93.25 79 LEU A CA 1
ATOM 604 C C . LEU A 1 79 ? -0.130 5.785 -14.903 1.00 93.25 79 LEU A C 1
ATOM 606 O O . LEU A 1 79 ? -0.961 6.233 -14.116 1.00 93.25 79 LEU A O 1
ATOM 610 N N . ARG A 1 80 ? -0.005 6.261 -16.149 1.00 92.44 80 ARG A N 1
ATOM 611 C CA . ARG A 1 80 ? -0.885 7.305 -16.707 1.00 92.44 80 ARG A CA 1
ATOM 612 C C . ARG A 1 80 ? -2.335 6.847 -16.830 1.00 92.44 80 ARG A C 1
ATOM 614 O O . ARG A 1 80 ? -3.235 7.664 -16.664 1.00 92.44 80 ARG A O 1
ATOM 621 N N . SER A 1 81 ? -2.555 5.565 -17.110 1.00 90.19 81 SER A N 1
ATOM 622 C CA . SER A 1 81 ? -3.894 4.979 -17.156 1.00 90.19 81 SER A CA 1
ATOM 623 C C . SER A 1 81 ? -4.504 4.846 -15.758 1.00 90.19 81 SER A C 1
ATOM 625 O O . SER A 1 81 ? -5.692 5.124 -15.578 1.00 90.19 81 SER A O 1
ATOM 627 N N . LEU A 1 82 ? -3.711 4.440 -14.762 1.00 90.75 82 LEU A N 1
ATOM 628 C CA . LEU A 1 82 ? -4.198 4.123 -13.417 1.00 90.75 82 LEU A CA 1
ATOM 629 C C . LEU A 1 82 ? -4.394 5.352 -12.526 1.00 90.75 82 LEU A C 1
ATOM 631 O O . LEU A 1 82 ? -5.440 5.465 -11.890 1.00 90.75 82 LEU A O 1
ATOM 635 N N . PHE A 1 83 ? -3.437 6.276 -12.527 1.00 91.06 83 PHE A N 1
ATOM 636 C CA . PHE A 1 83 ? -3.353 7.377 -11.566 1.00 91.06 83 PHE A CA 1
ATOM 637 C C . PHE A 1 83 ? -3.478 8.733 -12.249 1.00 91.06 83 PHE A C 1
ATOM 639 O O . PHE A 1 83 ? -3.058 8.900 -13.397 1.00 91.06 83 PHE A O 1
ATOM 646 N N . ASN A 1 84 ? -3.997 9.731 -11.535 1.00 89.50 84 ASN A N 1
ATOM 647 C CA . ASN A 1 84 ? -3.971 11.119 -11.994 1.00 89.50 84 ASN A CA 1
ATOM 648 C C . ASN A 1 84 ? -2.566 11.747 -11.831 1.00 89.50 84 ASN A C 1
ATOM 650 O O . ASN A 1 84 ? -1.633 11.117 -11.340 1.00 89.50 84 ASN A O 1
ATOM 654 N N . THR A 1 85 ? -2.376 12.987 -12.289 1.00 86.88 85 THR A N 1
ATOM 655 C CA . THR A 1 85 ? -1.056 13.645 -12.260 1.00 86.88 85 THR A CA 1
ATOM 656 C C . THR A 1 85 ? -0.502 13.856 -10.851 1.00 86.88 85 THR A C 1
ATOM 658 O O . THR A 1 85 ? 0.691 13.647 -10.650 1.00 86.88 85 THR A O 1
ATOM 661 N N . GLU A 1 86 ? -1.345 14.229 -9.892 1.00 84.00 86 GLU A N 1
ATOM 662 C CA . GLU A 1 86 ? -0.946 14.464 -8.502 1.00 84.00 86 GLU A CA 1
ATOM 663 C C . GLU A 1 86 ? -0.559 13.153 -7.812 1.00 84.00 86 GLU A C 1
ATOM 665 O O . GLU A 1 86 ? 0.525 13.049 -7.244 1.00 84.00 86 GLU A O 1
ATOM 670 N N . GLU A 1 87 ? -1.382 12.113 -7.965 1.00 88.69 87 GLU A N 1
ATOM 671 C CA . GLU A 1 87 ? -1.092 10.772 -7.446 1.00 88.69 87 GLU A CA 1
ATOM 672 C C . GLU A 1 87 ? 0.240 10.238 -7.990 1.00 88.69 87 GLU A C 1
ATOM 674 O O . GLU A 1 87 ? 1.061 9.728 -7.229 1.00 88.69 87 GLU A O 1
ATOM 679 N N . ARG A 1 88 ? 0.507 10.398 -9.295 1.00 94.19 88 ARG A N 1
ATOM 680 C CA . ARG A 1 88 ? 1.783 9.969 -9.894 1.00 94.19 88 ARG A CA 1
ATOM 681 C C . ARG A 1 88 ? 2.983 10.700 -9.299 1.00 94.19 88 ARG A C 1
ATOM 683 O O . ARG A 1 88 ? 4.018 10.068 -9.097 1.00 94.19 88 ARG A O 1
ATOM 690 N N . GLU A 1 89 ? 2.858 11.994 -9.023 1.00 89.44 89 GLU A N 1
ATOM 691 C CA . GLU A 1 89 ? 3.936 12.769 -8.406 1.00 89.44 89 GLU A CA 1
ATOM 692 C C . GLU A 1 89 ? 4.173 12.336 -6.954 1.00 89.44 89 GLU A C 1
ATOM 694 O O . GLU A 1 89 ? 5.317 12.116 -6.559 1.00 89.44 89 GLU A O 1
ATOM 699 N N . MET A 1 90 ? 3.104 12.104 -6.185 1.00 88.81 90 MET A N 1
ATOM 700 C CA . MET A 1 90 ? 3.203 11.574 -4.820 1.00 88.81 90 MET A CA 1
ATOM 701 C C . MET A 1 90 ? 3.910 10.214 -4.785 1.00 88.81 90 MET A C 1
ATOM 703 O O . MET A 1 90 ? 4.854 10.025 -4.016 1.00 88.81 90 MET A O 1
ATOM 707 N N . ILE A 1 91 ? 3.492 9.281 -5.649 1.00 95.12 91 ILE A N 1
ATOM 708 C CA . ILE A 1 91 ? 4.110 7.954 -5.781 1.00 95.12 91 ILE A CA 1
ATOM 709 C C . ILE A 1 91 ? 5.593 8.099 -6.138 1.00 95.12 91 ILE A C 1
ATOM 711 O O . ILE A 1 91 ? 6.437 7.435 -5.537 1.00 95.12 91 ILE A O 1
ATOM 715 N N . ARG A 1 92 ? 5.926 8.976 -7.093 1.00 95.19 92 ARG A N 1
ATOM 716 C CA . ARG A 1 92 ? 7.306 9.207 -7.533 1.00 95.19 92 ARG A CA 1
ATOM 717 C C . ARG A 1 92 ? 8.189 9.721 -6.404 1.00 95.19 92 ARG A C 1
ATOM 719 O O . ARG A 1 92 ? 9.244 9.142 -6.152 1.00 95.19 92 ARG A O 1
ATOM 726 N N . GLN A 1 93 ? 7.759 10.770 -5.711 1.00 91.56 93 GLN A N 1
ATOM 727 C CA . GLN A 1 93 ? 8.514 11.355 -4.602 1.00 91.56 93 GLN A CA 1
ATOM 728 C C . GLN A 1 93 ? 8.718 10.348 -3.467 1.00 91.56 93 GLN A C 1
ATOM 730 O O . GLN A 1 93 ? 9.831 10.201 -2.959 1.00 91.56 93 GLN A O 1
ATOM 735 N N . ALA A 1 94 ? 7.663 9.619 -3.097 1.00 91.44 94 ALA A N 1
ATOM 736 C CA . ALA A 1 94 ? 7.739 8.600 -2.059 1.00 91.44 94 ALA A CA 1
ATOM 737 C C . ALA A 1 94 ? 8.663 7.439 -2.455 1.00 91.44 94 ALA A C 1
ATOM 739 O O . ALA A 1 94 ? 9.496 7.023 -1.651 1.00 91.44 94 ALA A O 1
ATOM 740 N N . GLY A 1 95 ? 8.563 6.958 -3.696 1.00 95.69 95 GLY A N 1
ATOM 741 C CA . GLY A 1 95 ? 9.391 5.869 -4.209 1.00 95.69 95 GLY A CA 1
ATOM 742 C C . GLY A 1 95 ? 10.874 6.234 -4.245 1.00 95.69 95 GLY A C 1
ATOM 743 O O . GLY A 1 95 ? 11.701 5.469 -3.752 1.00 95.69 95 GLY A O 1
ATOM 744 N N . ILE A 1 96 ? 11.216 7.418 -4.768 1.00 94.56 96 ILE A N 1
ATOM 745 C CA . ILE A 1 96 ? 12.604 7.911 -4.817 1.00 94.56 96 ILE A CA 1
ATOM 746 C C . ILE A 1 96 ? 13.185 8.032 -3.406 1.00 94.56 96 ILE A C 1
ATOM 748 O O . ILE A 1 96 ? 14.268 7.510 -3.145 1.00 94.56 96 ILE A O 1
ATOM 752 N N . ARG A 1 97 ? 12.440 8.641 -2.475 1.00 92.25 97 ARG A N 1
ATOM 753 C CA . ARG A 1 97 ? 12.867 8.781 -1.076 1.00 92.25 97 ARG A CA 1
ATOM 754 C C . ARG A 1 97 ? 13.146 7.426 -0.421 1.00 92.25 97 ARG A C 1
ATOM 756 O O . ARG A 1 97 ? 14.155 7.266 0.260 1.00 92.25 97 ARG A O 1
ATOM 763 N N . GLU A 1 98 ? 12.261 6.450 -0.619 1.00 91.25 98 GLU A N 1
ATOM 764 C CA . GLU A 1 98 ? 12.436 5.096 -0.081 1.00 91.25 98 GLU A CA 1
ATOM 765 C C . GLU A 1 98 ? 13.637 4.375 -0.694 1.00 91.25 98 GLU A C 1
ATOM 767 O O . GLU A 1 98 ? 14.387 3.707 0.019 1.00 91.25 98 GLU A O 1
ATOM 772 N N . TRP A 1 99 ? 13.845 4.518 -2.005 1.00 93.56 99 TRP A N 1
ATOM 773 C CA . TRP A 1 99 ? 15.012 3.962 -2.681 1.00 93.56 99 TRP A CA 1
ATOM 774 C C . TRP A 1 99 ? 16.309 4.495 -2.080 1.00 93.56 99 TRP A C 1
ATOM 776 O O . TRP A 1 99 ? 17.179 3.703 -1.724 1.00 93.56 99 TRP A O 1
ATOM 786 N N . GLU A 1 100 ? 16.427 5.813 -1.941 1.00 93.12 100 GLU A N 1
ATOM 787 C CA . GLU A 1 100 ? 17.628 6.471 -1.422 1.00 93.12 100 GLU A CA 1
ATOM 788 C C . GLU A 1 100 ? 17.892 6.102 0.037 1.00 93.12 100 GLU A C 1
ATOM 790 O O . GLU A 1 100 ? 19.033 5.826 0.407 1.00 93.12 100 GLU A O 1
ATOM 795 N N . TRP A 1 101 ? 16.838 6.010 0.853 1.00 89.12 101 TRP A N 1
ATOM 796 C CA . TRP A 1 101 ? 16.955 5.561 2.239 1.00 89.12 101 TRP A CA 1
ATOM 797 C C . TRP A 1 101 ? 17.467 4.115 2.344 1.00 89.12 101 TRP A C 1
ATOM 799 O O . TRP A 1 101 ? 18.343 3.831 3.162 1.00 89.12 101 TRP A O 1
ATOM 809 N N . ARG A 1 102 ? 16.970 3.200 1.497 1.00 90.19 102 ARG A N 1
ATOM 810 C CA . ARG A 1 102 ? 17.421 1.793 1.478 1.00 90.19 102 ARG A CA 1
ATOM 811 C C . ARG A 1 102 ? 18.782 1.605 0.815 1.00 90.19 102 ARG A C 1
ATOM 813 O O . ARG A 1 102 ? 19.472 0.634 1.115 1.00 90.19 102 ARG A O 1
ATOM 820 N N . ASN A 1 103 ? 19.161 2.507 -0.086 1.00 90.38 103 ASN A N 1
ATOM 821 C CA . ASN A 1 103 ? 20.339 2.377 -0.934 1.00 90.38 103 ASN A CA 1
ATOM 822 C C . ASN A 1 103 ? 21.212 3.649 -0.903 1.00 90.38 103 ASN A C 1
ATOM 824 O O . ASN A 1 103 ? 21.462 4.242 -1.954 1.00 90.38 103 ASN A O 1
ATOM 828 N N . PRO A 1 104 ? 21.748 4.054 0.264 1.00 86.25 104 PRO A N 1
ATOM 829 C CA . PRO A 1 104 ? 22.419 5.349 0.438 1.00 86.25 104 PRO A CA 1
ATOM 830 C C . PRO A 1 104 ? 23.713 5.519 -0.377 1.00 86.25 104 PRO A C 1
ATOM 832 O O . PRO A 1 104 ? 24.228 6.626 -0.480 1.00 86.25 104 PRO A O 1
ATOM 835 N N . GLN A 1 105 ? 24.265 4.429 -0.920 1.00 90.50 105 GLN A N 1
ATOM 836 C CA . GLN A 1 105 ? 25.493 4.413 -1.730 1.00 90.50 105 GLN A CA 1
ATOM 837 C C . GLN A 1 105 ? 25.249 3.954 -3.178 1.00 90.50 105 GLN A C 1
ATOM 839 O O . GLN A 1 105 ? 26.200 3.713 -3.918 1.00 90.50 105 GLN A O 1
ATOM 844 N N . SER A 1 106 ? 23.988 3.762 -3.571 1.00 90.06 106 SER A N 1
ATOM 845 C CA . SER A 1 106 ? 23.632 3.342 -4.928 1.00 90.06 106 SER A CA 1
ATOM 846 C C . SER A 1 106 ? 23.421 4.550 -5.840 1.00 90.06 106 SER A C 1
ATOM 848 O O . SER A 1 106 ? 23.566 5.703 -5.437 1.00 90.06 106 SER A O 1
ATOM 850 N N . THR A 1 107 ? 23.070 4.281 -7.094 1.00 89.56 107 THR A N 1
ATOM 851 C CA . THR A 1 107 ? 22.641 5.309 -8.040 1.00 89.56 107 THR A CA 1
ATOM 852 C C . THR A 1 107 ? 21.463 6.111 -7.458 1.00 89.56 107 THR A C 1
ATOM 854 O O . THR A 1 107 ? 20.542 5.490 -6.911 1.00 89.56 107 THR A O 1
ATOM 857 N N . PRO A 1 108 ? 21.457 7.452 -7.601 1.00 92.81 108 PRO A N 1
ATOM 858 C CA . PRO A 1 108 ? 20.345 8.307 -7.191 1.00 92.81 108 PRO A CA 1
ATOM 859 C C . PRO A 1 108 ? 18.981 7.825 -7.698 1.00 92.81 108 PRO A C 1
ATOM 861 O O . PRO A 1 108 ? 18.867 7.269 -8.798 1.00 92.81 108 PRO A O 1
ATOM 864 N N . GLY A 1 109 ? 17.935 8.023 -6.890 1.00 90.38 109 GLY A N 1
ATOM 865 C CA . GLY A 1 109 ? 16.610 7.481 -7.197 1.00 90.38 109 GLY A CA 1
ATOM 866 C C . GLY A 1 109 ? 15.984 8.104 -8.445 1.00 90.38 109 GLY A C 1
ATOM 867 O O . GLY A 1 109 ? 15.273 7.425 -9.182 1.00 90.38 109 GLY A O 1
ATOM 868 N N . ASP A 1 110 ? 16.305 9.360 -8.749 1.00 91.69 110 ASP A N 1
ATOM 869 C CA . ASP A 1 110 ? 15.867 10.054 -9.962 1.00 91.69 110 ASP A CA 1
ATOM 870 C C . ASP A 1 110 ? 16.464 9.466 -11.252 1.00 91.69 110 ASP A C 1
ATOM 872 O O . ASP A 1 110 ? 15.839 9.565 -12.302 1.00 91.69 110 ASP A O 1
ATOM 876 N N . GLN A 1 111 ? 17.616 8.797 -11.186 1.00 93.00 111 GLN A N 1
ATOM 877 C CA . GLN A 1 111 ? 18.176 8.038 -12.309 1.00 93.00 111 GLN A CA 1
ATOM 878 C C . GLN A 1 111 ? 17.584 6.628 -12.411 1.00 93.00 111 GLN A C 1
ATOM 880 O O . GLN A 1 111 ? 17.526 6.059 -13.500 1.00 93.00 111 GLN A O 1
ATOM 885 N N . LYS A 1 112 ? 17.131 6.058 -11.287 1.00 94.38 112 LYS A N 1
ATOM 886 C CA . LYS A 1 112 ? 16.469 4.744 -11.233 1.00 94.38 112 LYS A CA 1
ATOM 887 C C . LYS A 1 112 ? 14.985 4.801 -11.583 1.00 94.38 112 LYS A C 1
ATOM 889 O O . LYS A 1 112 ? 14.437 3.825 -12.081 1.00 94.38 112 LYS A O 1
ATOM 894 N N . TRP A 1 113 ? 14.352 5.951 -11.397 1.00 95.94 113 TRP A N 1
ATOM 895 C CA . TRP A 1 113 ? 13.058 6.282 -11.973 1.00 95.94 113 TRP A CA 1
ATOM 896 C C . TRP A 1 113 ? 13.163 7.640 -12.676 1.00 95.94 113 TRP A C 1
ATOM 898 O O . TRP A 1 113 ? 12.779 8.662 -12.109 1.00 95.94 113 TRP A O 1
ATOM 908 N N . PRO A 1 114 ? 13.655 7.692 -13.920 1.00 94.88 114 PRO A N 1
ATOM 909 C CA . PRO A 1 114 ? 13.842 8.945 -14.648 1.00 94.88 114 PRO A CA 1
ATOM 910 C C . PRO A 1 114 ? 12.518 9.579 -15.086 1.00 94.88 114 PRO A C 1
ATOM 912 O O . PRO A 1 114 ? 11.489 8.916 -15.210 1.00 94.88 114 PRO A O 1
ATOM 915 N N . SER A 1 115 ? 12.523 10.901 -15.276 1.00 91.38 115 SER A N 1
ATOM 916 C CA . SER A 1 115 ? 11.362 11.663 -15.766 1.00 91.38 115 SER A CA 1
ATOM 917 C C . SER A 1 115 ? 11.212 11.614 -17.289 1.00 91.38 115 SER A C 1
ATOM 919 O O . SER A 1 115 ? 10.149 11.944 -17.810 1.00 91.38 115 SER A O 1
ATOM 921 N N . GLN A 1 116 ? 12.263 11.191 -17.992 1.00 92.94 116 GLN A N 1
ATOM 922 C CA . GLN A 1 116 ? 12.313 11.004 -19.439 1.00 92.94 116 GLN A CA 1
ATOM 923 C C . GLN A 1 116 ? 12.795 9.589 -19.752 1.00 92.94 116 GLN A C 1
ATOM 925 O O . GLN A 1 116 ? 13.412 8.953 -18.897 1.00 92.94 116 GLN A O 1
ATOM 930 N N . ASP A 1 117 ? 12.532 9.117 -20.971 1.00 93.94 117 ASP A N 1
ATOM 931 C CA . ASP A 1 117 ? 12.950 7.786 -21.404 1.00 93.94 117 ASP A CA 1
ATOM 932 C C . ASP A 1 117 ? 14.486 7.643 -21.363 1.00 93.94 117 ASP A C 1
ATOM 934 O O . ASP A 1 117 ? 15.192 8.339 -22.103 1.00 93.94 117 ASP A O 1
ATOM 938 N N . PRO A 1 118 ? 15.023 6.742 -20.520 1.00 93.31 118 PRO A N 1
ATOM 939 C CA . PRO A 1 118 ? 16.456 6.506 -20.409 1.00 93.31 118 PRO A CA 1
ATOM 940 C C . PRO A 1 118 ? 17.005 5.607 -21.526 1.00 93.31 118 PRO A C 1
ATOM 942 O O . PRO A 1 118 ? 18.213 5.370 -21.568 1.00 93.31 118 PRO A O 1
ATOM 945 N N . ARG A 1 119 ? 16.145 5.083 -22.415 1.00 93.19 119 ARG A N 1
ATOM 946 C CA . ARG A 1 119 ? 16.491 4.152 -23.500 1.00 93.19 119 ARG A CA 1
ATOM 947 C C . ARG A 1 119 ? 17.197 2.888 -23.007 1.00 93.19 119 ARG A C 1
ATOM 949 O O . ARG A 1 119 ? 18.150 2.407 -23.625 1.00 93.19 119 ARG A O 1
ATOM 956 N N . TRP A 1 120 ? 16.747 2.345 -21.875 1.00 93.19 120 TRP A N 1
ATOM 957 C CA . TRP A 1 120 ? 17.297 1.100 -21.340 1.00 93.19 120 TRP A CA 1
ATOM 958 C C . TRP A 1 120 ? 17.112 -0.055 -22.324 1.00 93.19 120 TRP A C 1
ATOM 960 O O . TRP A 1 120 ? 16.018 -0.298 -22.832 1.00 93.19 120 TRP A O 1
ATOM 970 N N . ASN A 1 121 ? 18.186 -0.807 -22.563 1.00 90.00 121 ASN A N 1
ATOM 971 C CA . ASN A 1 121 ? 18.153 -1.944 -23.471 1.00 90.00 121 ASN A CA 1
ATOM 972 C C . ASN A 1 121 ? 17.689 -3.213 -22.744 1.00 90.00 121 ASN A C 1
ATOM 974 O O . ASN A 1 121 ? 18.439 -3.810 -21.978 1.00 90.00 121 ASN A O 1
ATOM 978 N N . ALA A 1 122 ? 16.477 -3.672 -23.047 1.00 85.69 122 ALA A N 1
ATOM 979 C CA . ALA A 1 122 ? 15.889 -4.867 -22.445 1.00 85.69 122 ALA A CA 1
ATOM 980 C C . ALA A 1 122 ? 16.659 -6.176 -22.749 1.00 85.69 122 ALA A C 1
ATOM 982 O O . ALA A 1 122 ? 16.448 -7.191 -22.091 1.00 85.69 122 ALA A O 1
ATOM 983 N N . GLN A 1 123 ? 17.561 -6.165 -23.737 1.00 85.25 123 GLN A N 1
ATOM 984 C CA . GLN A 1 123 ? 18.404 -7.313 -24.088 1.00 85.25 123 GLN A CA 1
ATOM 985 C C . GLN A 1 123 ? 19.690 -7.397 -23.256 1.00 85.25 123 GLN A C 1
ATOM 987 O O . GLN A 1 123 ? 20.365 -8.426 -23.278 1.00 85.25 123 GLN A O 1
ATOM 992 N N . THR A 1 124 ? 20.047 -6.347 -22.510 1.00 90.50 124 THR A N 1
ATOM 993 C CA . THR A 1 124 ? 21.202 -6.377 -21.603 1.00 90.50 124 THR A CA 1
ATOM 994 C C . THR A 1 124 ? 20.753 -6.634 -20.169 1.00 90.50 124 THR A C 1
ATOM 996 O O . THR A 1 124 ? 19.669 -6.229 -19.752 1.00 90.50 124 THR A O 1
ATOM 999 N N . GLU A 1 125 ? 21.599 -7.305 -19.384 1.00 91.38 125 GLU A N 1
ATOM 1000 C CA . GLU A 1 125 ? 21.333 -7.523 -17.954 1.00 91.38 125 GLU A CA 1
ATOM 1001 C C . GLU A 1 125 ? 21.185 -6.195 -17.199 1.00 91.38 125 GLU A C 1
ATOM 1003 O O . GLU A 1 125 ? 20.286 -6.051 -16.379 1.00 91.38 125 GLU A O 1
ATOM 1008 N N . GLU A 1 126 ? 22.012 -5.198 -17.515 1.00 93.25 126 GLU A N 1
ATOM 1009 C CA . GLU A 1 126 ? 21.960 -3.877 -16.881 1.00 93.25 126 GLU A CA 1
ATOM 1010 C C . GLU A 1 126 ? 20.673 -3.105 -17.216 1.00 93.25 126 GLU A C 1
ATOM 1012 O O . GLU A 1 126 ? 20.070 -2.475 -16.340 1.00 93.25 126 GLU A O 1
ATOM 1017 N N . GLY A 1 127 ? 20.205 -3.194 -18.465 1.00 93.69 127 GLY A N 1
ATOM 1018 C CA . GLY A 1 127 ? 18.943 -2.583 -18.870 1.00 93.69 127 GLY A CA 1
ATOM 1019 C C . GLY A 1 127 ? 17.752 -3.253 -18.189 1.00 93.69 127 GLY A C 1
ATOM 1020 O O . GLY A 1 127 ? 16.905 -2.557 -17.629 1.00 93.69 127 GLY A O 1
ATOM 1021 N N . ARG A 1 128 ? 17.732 -4.593 -18.126 1.00 93.62 128 ARG A N 1
ATOM 1022 C CA . ARG A 1 128 ? 16.719 -5.340 -17.359 1.00 93.62 128 ARG A CA 1
ATOM 1023 C C . ARG A 1 128 ? 16.756 -4.998 -15.874 1.00 93.62 128 ARG A C 1
ATOM 1025 O O . ARG A 1 128 ? 15.702 -4.784 -15.282 1.00 93.62 128 ARG A O 1
ATOM 1032 N N . ARG A 1 129 ? 17.946 -4.878 -15.276 1.00 94.56 129 ARG A N 1
ATOM 1033 C CA . ARG A 1 129 ? 18.098 -4.468 -13.873 1.00 94.56 129 ARG A CA 1
ATOM 1034 C C . ARG A 1 129 ? 17.462 -3.108 -13.617 1.00 94.56 129 ARG A C 1
ATOM 1036 O O . ARG A 1 129 ? 16.715 -2.967 -12.659 1.00 94.56 129 ARG A O 1
ATOM 1043 N N . SER A 1 130 ? 17.705 -2.141 -14.496 1.00 95.44 130 SER A N 1
ATOM 1044 C CA . SER A 1 130 ? 17.150 -0.792 -14.357 1.00 95.44 130 SER A CA 1
ATOM 1045 C C . SER A 1 130 ? 15.622 -0.767 -14.507 1.00 95.44 130 SER A C 1
ATOM 1047 O O . SER A 1 130 ? 14.943 -0.093 -13.737 1.00 95.44 130 SER A O 1
ATOM 1049 N N . MET A 1 131 ? 15.062 -1.574 -15.417 1.00 95.50 131 MET A N 1
ATOM 1050 C CA . MET A 1 131 ? 13.607 -1.756 -15.549 1.00 95.50 131 MET A CA 1
ATOM 1051 C C . MET A 1 131 ? 12.976 -2.373 -14.290 1.00 95.50 131 MET A C 1
ATOM 1053 O O . MET A 1 131 ? 11.929 -1.919 -13.826 1.00 95.50 131 MET A O 1
ATOM 1057 N N . ILE A 1 132 ? 13.628 -3.387 -13.710 1.00 95.12 132 ILE A N 1
ATOM 1058 C CA . ILE A 1 132 ? 13.191 -4.034 -12.464 1.00 95.12 132 ILE A CA 1
ATOM 1059 C C . ILE A 1 132 ? 13.277 -3.057 -11.286 1.00 95.12 132 ILE A C 1
ATOM 1061 O O . ILE A 1 132 ? 12.342 -2.977 -10.490 1.00 95.12 132 ILE A O 1
ATOM 1065 N N . ASP A 1 133 ? 14.363 -2.288 -11.188 1.00 96.19 133 ASP A N 1
ATOM 1066 C CA . ASP A 1 133 ? 14.521 -1.262 -10.156 1.00 96.19 133 ASP A CA 1
ATOM 1067 C C . ASP A 1 133 ? 13.385 -0.234 -10.254 1.00 96.19 133 ASP A C 1
ATOM 1069 O O . ASP A 1 133 ? 12.707 0.014 -9.260 1.00 96.19 133 ASP A O 1
ATOM 1073 N N . MET A 1 134 ? 13.091 0.286 -11.453 1.00 96.94 134 MET A N 1
ATOM 1074 C CA . MET A 1 134 ? 11.981 1.222 -11.662 1.00 96.94 134 MET A CA 1
ATOM 1075 C C . MET A 1 134 ? 10.634 0.630 -11.221 1.00 96.94 134 MET A C 1
ATOM 1077 O O . MET A 1 134 ? 9.895 1.291 -10.489 1.00 96.94 134 MET A O 1
ATOM 1081 N N . ARG A 1 135 ? 10.324 -0.620 -11.602 1.00 96.69 135 ARG A N 1
ATOM 1082 C CA . ARG A 1 135 ? 9.116 -1.336 -11.143 1.00 96.69 135 ARG A CA 1
ATOM 1083 C C . ARG A 1 135 ? 9.043 -1.362 -9.614 1.00 96.69 135 ARG A C 1
ATOM 1085 O O . ARG A 1 135 ? 8.017 -1.006 -9.042 1.00 96.69 135 ARG A O 1
ATOM 1092 N N . ASN A 1 136 ? 10.126 -1.748 -8.945 1.00 96.31 136 ASN A N 1
ATOM 1093 C CA . ASN A 1 136 ? 10.155 -1.872 -7.486 1.00 96.31 136 ASN A CA 1
ATOM 1094 C C . ASN A 1 136 ? 9.989 -0.520 -6.783 1.00 96.31 136 ASN A C 1
ATOM 1096 O O . ASN A 1 136 ? 9.271 -0.424 -5.786 1.00 96.31 136 ASN A O 1
ATOM 1100 N N . ILE A 1 137 ? 10.604 0.533 -7.324 1.00 97.31 137 ILE A N 1
ATOM 1101 C CA . ILE A 1 137 ? 10.446 1.898 -6.815 1.00 97.31 137 ILE A CA 1
ATOM 1102 C C . ILE A 1 137 ? 8.992 2.365 -6.978 1.00 97.31 137 ILE A C 1
ATOM 1104 O O . ILE A 1 137 ? 8.457 2.978 -6.059 1.00 97.31 137 ILE A O 1
ATOM 1108 N N . ILE A 1 138 ? 8.320 2.036 -8.086 1.00 97.25 138 ILE A N 1
ATOM 1109 C CA . ILE A 1 138 ? 6.895 2.347 -8.296 1.00 97.25 138 ILE A CA 1
ATOM 1110 C C . ILE A 1 138 ? 6.009 1.653 -7.254 1.00 97.25 138 ILE A C 1
ATOM 1112 O O . ILE A 1 138 ? 5.141 2.299 -6.661 1.00 97.25 138 ILE A O 1
ATOM 1116 N N . ILE A 1 139 ? 6.217 0.355 -7.015 1.00 96.44 139 ILE A N 1
ATOM 1117 C CA . ILE A 1 139 ? 5.438 -0.412 -6.029 1.00 96.44 139 ILE A CA 1
ATOM 1118 C C . ILE A 1 139 ? 5.627 0.170 -4.626 1.00 96.44 139 ILE A C 1
ATOM 1120 O O . ILE A 1 139 ? 4.646 0.438 -3.925 1.00 96.44 139 ILE A O 1
ATOM 1124 N N . GLN A 1 140 ? 6.874 0.445 -4.239 1.00 93.44 140 GLN A N 1
ATOM 1125 C CA . GLN A 1 140 ? 7.179 1.044 -2.943 1.00 93.44 140 GLN A CA 1
ATOM 1126 C C . GLN A 1 140 ? 6.652 2.484 -2.837 1.00 93.44 140 GLN A C 1
ATOM 1128 O O . GLN A 1 140 ? 6.146 2.881 -1.791 1.00 93.44 140 GLN A O 1
ATOM 1133 N N . GLY A 1 141 ? 6.704 3.247 -3.928 1.00 94.12 141 GLY A N 1
ATOM 1134 C CA . GLY A 1 141 ? 6.127 4.581 -4.013 1.00 94.12 141 GLY A CA 1
ATOM 1135 C C . GLY A 1 141 ? 4.626 4.576 -3.757 1.00 94.12 141 GLY A C 1
ATOM 1136 O O . GLY A 1 141 ? 4.152 5.406 -2.996 1.00 94.12 141 GLY A O 1
ATOM 1137 N N . ASN A 1 142 ? 3.885 3.603 -4.298 1.00 92.19 142 ASN A N 1
ATOM 1138 C CA . ASN A 1 142 ? 2.446 3.464 -4.040 1.00 92.19 142 ASN A CA 1
ATOM 1139 C C . ASN A 1 142 ? 2.161 3.223 -2.557 1.00 92.19 142 ASN A C 1
ATOM 1141 O O . ASN A 1 142 ? 1.263 3.839 -1.989 1.00 92.19 142 ASN A O 1
ATOM 1145 N N . ARG A 1 143 ? 2.975 2.377 -1.923 1.00 88.81 143 ARG A N 1
ATOM 1146 C CA . ARG A 1 143 ? 2.844 2.043 -0.505 1.00 88.81 143 ARG A CA 1
ATOM 1147 C C . ARG A 1 143 ? 3.053 3.249 0.413 1.00 88.81 143 ARG A C 1
ATOM 1149 O O . ARG A 1 143 ? 2.383 3.350 1.435 1.00 88.81 143 ARG A O 1
ATOM 1156 N N . GLU A 1 144 ? 3.969 4.149 0.058 1.00 87.12 144 GLU A N 1
ATOM 1157 C CA . GLU A 1 144 ? 4.390 5.270 0.915 1.00 87.12 144 GLU A CA 1
ATOM 1158 C C . GLU A 1 144 ? 3.931 6.652 0.408 1.00 87.12 144 GLU A C 1
ATOM 1160 O O . GLU A 1 144 ? 4.296 7.674 0.998 1.00 87.12 144 GLU A O 1
ATOM 1165 N N . ALA A 1 145 ? 3.152 6.699 -0.682 1.00 86.19 145 ALA A N 1
ATOM 1166 C CA . ALA A 1 145 ? 2.670 7.932 -1.314 1.00 86.19 145 ALA A CA 1
ATOM 1167 C C . ALA A 1 145 ? 1.819 8.769 -0.359 1.00 86.19 145 ALA A C 1
ATOM 1169 O O . ALA A 1 145 ? 1.935 9.992 -0.322 1.00 86.19 145 ALA A O 1
ATOM 1170 N N . VAL A 1 146 ? 0.964 8.104 0.419 1.00 80.12 146 VAL A N 1
ATOM 1171 C CA . VAL A 1 146 ? 0.068 8.754 1.372 1.00 80.12 146 VAL A CA 1
ATOM 1172 C C . VAL A 1 146 ? 0.739 8.757 2.745 1.00 80.12 146 VAL A C 1
ATOM 1174 O O . VAL A 1 146 ? 0.988 7.684 3.303 1.00 80.12 146 VAL A O 1
ATOM 1177 N N . PRO A 1 147 ? 1.032 9.936 3.331 1.00 65.31 147 PRO A N 1
ATOM 1178 C CA . PRO A 1 147 ? 1.607 10.013 4.662 1.00 65.31 147 PRO A CA 1
ATOM 1179 C C . PRO A 1 147 ? 0.695 9.319 5.667 1.00 65.31 147 PRO A C 1
ATOM 1181 O O . PRO A 1 147 ? -0.469 9.687 5.826 1.00 65.31 147 PRO A O 1
ATOM 1184 N N . ARG A 1 148 ? 1.259 8.360 6.398 1.00 60.34 148 ARG A N 1
ATOM 1185 C CA . ARG A 1 148 ? 0.555 7.560 7.405 1.00 60.34 148 ARG A CA 1
ATOM 1186 C C . ARG A 1 148 ? -0.248 8.451 8.402 1.00 60.34 148 ARG A C 1
ATOM 1188 O O . ARG A 1 148 ? -1.412 8.228 8.723 1.00 60.34 148 ARG A O 1
ATOM 1195 N N . GLY A 1 149 ? 0.263 9.630 8.756 1.00 51.47 149 GLY A N 1
ATOM 1196 C CA . GLY A 1 149 ? -0.466 10.588 9.608 1.00 51.47 149 GLY A CA 1
ATOM 1197 C C . GLY A 1 149 ? -1.802 11.151 9.068 1.00 51.47 149 GLY A C 1
ATOM 1198 O O . GLY A 1 149 ? -2.604 11.625 9.869 1.00 51.47 149 GLY A O 1
ATOM 1199 N N . GLN A 1 150 ? -2.076 11.121 7.755 1.00 51.62 150 GLN A N 1
ATOM 1200 C CA . GLN A 1 150 ? -3.228 11.816 7.143 1.00 51.62 150 GLN A CA 1
ATOM 1201 C C . GLN A 1 150 ? -4.519 10.981 7.051 1.00 51.62 150 GLN A C 1
ATOM 1203 O O . GLN A 1 150 ? -5.586 11.556 6.845 1.00 51.62 150 GLN A O 1
ATOM 1208 N N . ASN A 1 151 ? -4.467 9.663 7.281 1.00 52.22 151 ASN A N 1
ATOM 1209 C CA . ASN A 1 151 ? -5.651 8.785 7.260 1.00 52.22 151 ASN A CA 1
ATOM 1210 C C . ASN A 1 151 ? -6.140 8.347 8.658 1.00 52.22 151 ASN A C 1
ATOM 1212 O O . ASN A 1 151 ? -7.058 7.534 8.772 1.00 52.22 151 ASN A O 1
ATOM 1216 N N . LEU A 1 152 ? -5.601 8.921 9.741 1.00 53.25 152 LEU A N 1
ATOM 1217 C CA . LEU A 1 152 ? -6.051 8.631 11.112 1.00 53.25 152 LEU A CA 1
ATOM 1218 C C . LEU A 1 152 ? -7.548 8.920 11.326 1.00 53.25 152 LEU A C 1
ATOM 1220 O O . LEU A 1 152 ? -8.202 8.236 12.108 1.00 53.25 152 LEU A O 1
ATOM 1224 N N . SER A 1 153 ? -8.123 9.887 10.605 1.00 53.34 153 SER A N 1
ATOM 1225 C CA . SER A 1 153 ? -9.563 10.177 10.659 1.00 53.34 153 SER A CA 1
ATOM 1226 C C . SER A 1 153 ? -10.432 9.030 10.128 1.00 53.34 153 SER A C 1
ATOM 1228 O O . SER A 1 153 ? -11.562 8.886 10.588 1.00 53.34 153 SER A O 1
ATOM 1230 N N . LYS A 1 154 ? -9.913 8.184 9.224 1.00 53.50 154 LYS A N 1
ATOM 1231 C CA . LYS A 1 154 ? -10.576 6.948 8.776 1.00 53.50 154 LYS A CA 1
ATOM 1232 C C . LYS A 1 154 ? -10.333 5.787 9.740 1.00 53.50 154 LYS A C 1
ATOM 1234 O O . LYS A 1 154 ? -11.296 5.118 10.099 1.00 53.50 154 LYS A O 1
ATOM 1239 N N . VAL A 1 155 ? -9.112 5.635 10.274 1.00 53.12 155 VAL A N 1
ATOM 1240 C CA . VAL A 1 155 ? -8.797 4.661 11.353 1.00 53.12 155 VAL A CA 1
ATOM 1241 C C . VAL A 1 155 ? -9.730 4.835 12.546 1.00 53.12 155 VAL A C 1
ATOM 1243 O O . VAL A 1 155 ? -10.244 3.868 13.096 1.00 53.12 155 VAL A O 1
ATOM 1246 N N . PHE A 1 156 ? -9.956 6.088 12.936 1.00 57.34 156 PHE A N 1
ATOM 1247 C CA . PHE A 1 156 ? -10.819 6.463 14.050 1.00 57.34 156 PHE A CA 1
ATOM 1248 C C . PHE A 1 156 ? -12.243 6.823 13.603 1.00 57.34 156 PHE A C 1
ATOM 1250 O O . PHE A 1 156 ? -13.044 7.265 14.425 1.00 57.34 156 PHE A O 1
ATOM 1257 N N . GLY A 1 157 ? -12.574 6.681 12.320 1.00 63.34 157 GLY A N 1
ATOM 1258 C CA . GLY A 1 157 ? -13.914 6.909 11.774 1.00 63.34 157 GLY A CA 1
ATOM 1259 C C . GLY A 1 157 ? -14.757 5.636 11.745 1.00 63.34 157 GLY A C 1
ATOM 1260 O O . GLY A 1 157 ? -15.980 5.705 11.854 1.00 63.34 157 GLY A O 1
ATOM 1261 N N . GLU A 1 158 ? -14.105 4.479 11.650 1.00 71.62 158 GLU A N 1
ATOM 1262 C CA . GLU A 1 158 ? -14.754 3.174 11.602 1.00 71.62 158 GLU A CA 1
ATOM 1263 C C . GLU A 1 158 ? -15.242 2.718 12.986 1.00 71.62 158 GLU A C 1
ATOM 1265 O O . GLU A 1 158 ? -14.566 2.891 14.001 1.00 71.62 158 GLU A O 1
ATOM 1270 N N . CYS A 1 159 ? -16.430 2.114 13.015 1.00 87.06 159 CYS A N 1
ATOM 1271 C CA . CYS A 1 159 ? -16.984 1.435 14.185 1.00 87.06 159 CYS A CA 1
ATOM 1272 C C . CYS A 1 159 ? -17.090 -0.068 13.906 1.00 87.06 159 CYS A C 1
ATOM 1274 O O . CYS A 1 159 ? -17.170 -0.488 12.746 1.00 87.06 159 CYS A O 1
ATOM 1276 N N . GLN A 1 160 ? -17.140 -0.867 14.969 1.00 91.88 160 GLN A N 1
ATOM 1277 C CA . GLN A 1 160 ? -17.529 -2.270 14.886 1.00 91.88 160 GLN A CA 1
ATOM 1278 C C . GLN A 1 160 ? -18.920 -2.371 14.245 1.00 91.88 160 GLN A C 1
ATOM 1280 O O . GLN A 1 160 ? -19.845 -1.663 14.649 1.00 91.88 160 GLN A O 1
ATOM 1285 N N . GLY A 1 161 ? -19.082 -3.247 13.258 1.00 91.06 161 GLY A N 1
ATOM 1286 C CA . GLY A 1 161 ? -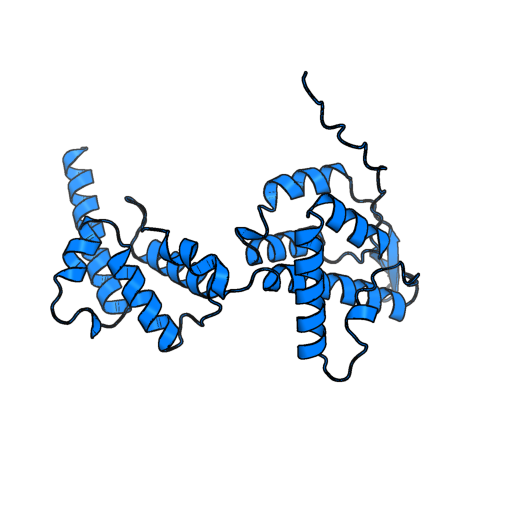20.383 -3.539 12.661 1.00 91.06 161 GLY A CA 1
ATOM 1287 C C . GLY A 1 161 ? -21.317 -4.237 13.652 1.00 91.06 161 GLY A C 1
ATOM 1288 O O . GLY A 1 161 ? -20.873 -4.966 14.535 1.00 91.06 161 GLY A O 1
ATOM 1289 N N . LYS A 1 162 ? -22.637 -4.069 13.493 1.00 89.94 162 LYS A N 1
ATOM 1290 C CA . LYS A 1 162 ? -23.623 -4.696 14.391 1.00 89.94 162 LYS A CA 1
ATOM 1291 C C . LYS A 1 162 ? -23.407 -6.201 14.526 1.00 89.94 162 LYS A C 1
ATOM 1293 O O . LYS A 1 162 ? -23.477 -6.707 15.639 1.00 89.94 162 LYS A O 1
ATOM 1298 N N . ASP A 1 163 ? -23.147 -6.893 13.423 1.00 90.50 163 ASP A N 1
ATOM 1299 C CA . ASP A 1 163 ? -23.005 -8.352 13.384 1.00 90.50 163 ASP A CA 1
ATOM 1300 C C . ASP A 1 163 ? -21.536 -8.809 13.285 1.00 90.50 163 ASP A C 1
ATOM 1302 O O . ASP A 1 163 ? -21.269 -10.003 13.330 1.00 90.50 163 ASP A O 1
ATOM 1306 N N . GLU A 1 164 ? -20.579 -7.877 13.255 1.00 93.81 164 GLU A N 1
ATOM 1307 C CA . GLU A 1 164 ? -19.139 -8.166 13.274 1.00 93.81 164 GLU A CA 1
ATOM 1308 C C . GLU A 1 164 ? -18.708 -8.637 14.668 1.00 93.81 164 GLU A C 1
ATOM 1310 O O . GLU A 1 164 ? -19.009 -7.995 15.686 1.00 93.81 164 GLU A O 1
ATOM 1315 N N . THR A 1 165 ? -17.995 -9.759 14.741 1.00 95.88 165 THR A N 1
ATOM 1316 C CA . THR A 1 165 ? -17.515 -10.280 16.021 1.00 95.88 165 THR A CA 1
ATOM 1317 C C . THR A 1 165 ? -16.437 -9.364 16.615 1.00 95.88 165 THR A C 1
ATOM 1319 O O . THR A 1 165 ? -15.705 -8.690 15.888 1.00 95.88 165 THR A O 1
ATOM 1322 N N . PRO A 1 166 ? -16.260 -9.345 17.948 1.00 96.25 166 PRO A N 1
ATOM 1323 C CA . PRO A 1 166 ? -15.196 -8.555 18.569 1.00 96.25 166 PRO A CA 1
ATOM 1324 C C . PRO A 1 166 ? -13.785 -8.930 18.090 1.00 96.25 166 PRO A C 1
ATOM 1326 O O . PRO A 1 166 ? -12.898 -8.084 18.083 1.00 96.25 166 PRO A O 1
ATOM 1329 N N . THR A 1 167 ? -13.567 -10.182 17.681 1.00 96.44 167 THR A N 1
ATOM 1330 C CA . THR A 1 167 ? -12.278 -10.624 17.131 1.00 96.44 167 THR A CA 1
ATOM 1331 C C . THR A 1 167 ? -12.041 -10.050 15.741 1.00 96.44 167 THR A C 1
ATOM 1333 O O . THR A 1 167 ? -10.983 -9.476 15.516 1.00 96.44 167 THR A O 1
ATOM 1336 N N . GLU A 1 168 ? -13.019 -10.141 14.838 1.00 94.94 168 GLU A N 1
ATOM 1337 C CA . GLU A 1 168 ? -12.921 -9.537 13.500 1.00 94.94 168 GLU A CA 1
ATOM 1338 C C . GLU A 1 168 ? -12.706 -8.026 13.591 1.00 94.94 168 GLU A C 1
ATOM 1340 O O . GLU A 1 168 ? -11.831 -7.482 12.919 1.00 94.94 168 GLU A O 1
ATOM 1345 N N . TRP A 1 169 ? -13.429 -7.369 14.504 1.00 94.44 169 TRP A N 1
ATOM 1346 C CA . TRP A 1 169 ? -13.248 -5.951 14.788 1.00 94.44 169 TRP A CA 1
ATOM 1347 C C . TRP A 1 169 ? -11.822 -5.623 15.245 1.00 94.44 169 TRP A C 1
ATOM 1349 O O . TRP A 1 169 ? -11.211 -4.674 14.751 1.00 94.44 169 TRP A O 1
ATOM 1359 N N . LEU A 1 170 ? -11.263 -6.416 16.164 1.00 94.19 170 LEU A N 1
ATOM 1360 C CA . LEU A 1 170 ? -9.902 -6.200 16.645 1.00 94.19 170 LEU A CA 1
ATOM 1361 C C . LEU A 1 170 ? -8.853 -6.416 15.545 1.00 94.19 170 LEU A C 1
ATOM 1363 O O . LEU A 1 170 ? -7.915 -5.627 15.436 1.00 94.19 170 LEU A O 1
ATOM 1367 N N . GLU A 1 171 ? -9.007 -7.453 14.725 1.00 92.38 171 GLU A N 1
ATOM 1368 C CA . GLU A 1 171 ? -8.102 -7.715 13.601 1.00 92.38 171 GLU A CA 1
ATOM 1369 C C . GLU A 1 171 ? -8.173 -6.601 12.552 1.00 92.38 171 GLU A C 1
ATOM 1371 O O . GLU A 1 171 ? -7.140 -6.131 12.067 1.00 92.38 171 GLU A O 1
ATOM 1376 N N . ARG A 1 172 ? -9.376 -6.088 12.268 1.00 90.25 172 ARG A N 1
ATOM 1377 C CA . ARG A 1 172 ? -9.553 -4.926 11.392 1.00 90.25 172 ARG A CA 1
ATOM 1378 C C . ARG A 1 172 ? -8.895 -3.676 11.971 1.00 90.25 172 ARG A C 1
ATOM 1380 O O . ARG A 1 172 ? -8.197 -2.980 11.241 1.00 90.25 172 ARG A O 1
ATOM 1387 N N . LEU A 1 173 ? -9.027 -3.426 13.275 1.00 88.88 173 LEU A N 1
ATOM 1388 C CA . LEU A 1 173 ? -8.331 -2.327 13.953 1.00 88.88 173 LEU A CA 1
ATOM 1389 C C . LEU A 1 173 ? -6.805 -2.453 13.879 1.00 88.88 173 LEU A C 1
ATOM 1391 O O . LEU A 1 173 ? -6.136 -1.457 13.615 1.00 88.88 173 LEU A O 1
ATOM 1395 N N . ARG A 1 174 ? -6.249 -3.651 14.095 1.00 89.19 174 ARG A N 1
ATOM 1396 C CA . ARG A 1 174 ? -4.804 -3.920 13.969 1.00 89.19 174 ARG A CA 1
ATOM 1397 C C . ARG A 1 174 ? -4.307 -3.627 12.566 1.00 89.19 174 ARG A C 1
ATOM 1399 O O . ARG A 1 174 ? -3.331 -2.894 12.404 1.00 89.19 174 ARG A O 1
ATOM 1406 N N . LYS A 1 175 ? -5.023 -4.139 11.564 1.00 84.88 175 LYS A N 1
ATOM 1407 C CA . LYS A 1 175 ? -4.722 -3.898 10.156 1.00 84.88 175 LYS A CA 1
ATOM 1408 C C . LYS A 1 175 ? -4.800 -2.404 9.832 1.00 84.88 175 LYS A C 1
ATOM 1410 O O . LYS A 1 175 ? -3.859 -1.862 9.265 1.00 84.88 175 LYS A O 1
ATOM 1415 N N . SER A 1 176 ? -5.852 -1.713 10.265 1.00 78.38 176 SER A N 1
ATOM 1416 C CA . SER A 1 176 ? -6.001 -0.268 10.063 1.00 78.38 176 SER A CA 1
ATOM 1417 C C . SER A 1 176 ? -4.905 0.540 10.761 1.00 78.38 176 SER A C 1
ATOM 1419 O O . SER A 1 176 ? -4.358 1.461 10.163 1.00 78.38 176 SER A O 1
ATOM 1421 N N . LEU A 1 177 ? -4.523 0.200 11.992 1.00 80.00 177 LEU A N 1
ATOM 1422 C CA . LEU A 1 177 ? -3.432 0.881 12.689 1.00 80.00 177 LEU A CA 1
ATOM 1423 C C . LEU A 1 177 ? -2.105 0.715 11.931 1.00 80.00 177 LEU A C 1
ATOM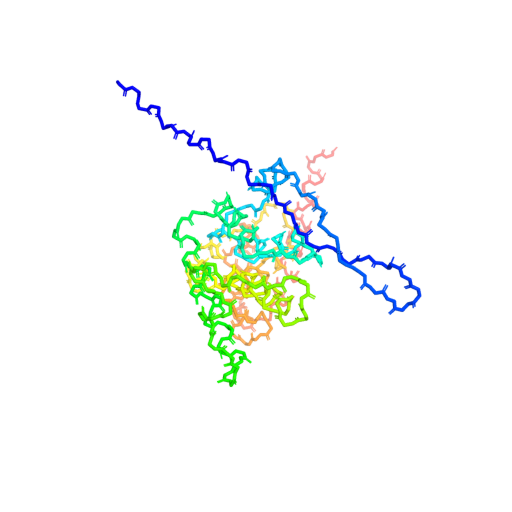 1425 O O . LEU A 1 177 ? -1.413 1.695 11.664 1.00 80.00 177 LEU A O 1
ATOM 1429 N N . GLN A 1 178 ? -1.791 -0.508 11.508 1.00 76.19 178 GLN A N 1
ATOM 1430 C CA . GLN A 1 178 ? -0.577 -0.783 10.749 1.00 76.19 178 GLN A CA 1
ATOM 1431 C C . GLN A 1 178 ? -0.563 -0.057 9.395 1.00 76.19 178 GLN A C 1
ATOM 1433 O O . GLN A 1 178 ? 0.444 0.557 9.041 1.00 76.19 178 GLN A O 1
ATOM 1438 N N . ILE A 1 179 ? -1.677 -0.105 8.656 1.00 66.19 179 ILE A N 1
ATOM 1439 C CA . ILE A 1 179 ? -1.807 0.489 7.318 1.00 66.19 179 ILE A CA 1
ATOM 1440 C C . ILE A 1 179 ? -1.737 2.006 7.393 1.00 66.19 179 ILE A C 1
ATOM 1442 O O . ILE A 1 179 ? -0.992 2.638 6.647 1.00 66.19 179 ILE A O 1
ATOM 1446 N N . TYR A 1 180 ? -2.528 2.592 8.282 1.00 63.06 180 TYR A N 1
ATOM 1447 C CA . TYR A 1 180 ? -2.739 4.020 8.258 1.00 63.06 180 TYR A CA 1
ATOM 1448 C C . TYR A 1 180 ? -1.794 4.738 9.196 1.00 63.06 180 TYR A C 1
ATOM 1450 O O . TYR A 1 180 ? -1.236 5.703 8.740 1.00 63.06 180 TYR A O 1
ATOM 1458 N N . SER A 1 181 ? -1.514 4.318 10.434 1.00 65.69 181 SER A N 1
ATOM 1459 C CA . SER A 1 181 ? -0.579 5.076 11.290 1.00 65.69 181 SER A CA 1
ATOM 1460 C C . SER A 1 181 ? 0.883 4.646 11.138 1.00 65.69 181 SER A C 1
ATOM 1462 O O . SER A 1 181 ? 1.782 5.361 11.584 1.00 65.69 181 SER A O 1
ATOM 1464 N N . GLY A 1 182 ? 1.144 3.485 10.524 1.00 64.81 182 GLY A N 1
ATOM 1465 C CA . GLY A 1 182 ? 2.477 2.879 10.491 1.00 64.81 182 GLY A CA 1
ATOM 1466 C C . GLY A 1 182 ? 2.988 2.454 11.863 1.00 64.81 182 GLY A C 1
ATOM 1467 O O . GLY A 1 182 ? 4.170 2.149 12.001 1.00 64.81 182 GLY A O 1
ATOM 1468 N N . THR A 1 183 ? 2.122 2.488 12.876 1.00 74.69 183 THR A N 1
ATOM 1469 C CA . THR A 1 183 ? 2.440 2.048 14.228 1.00 74.69 183 THR A CA 1
ATOM 1470 C C . THR A 1 183 ? 2.378 0.534 14.253 1.00 74.69 183 THR A C 1
ATOM 1472 O O . THR A 1 183 ? 1.384 -0.051 13.829 1.00 74.69 183 THR A O 1
ATOM 1475 N N . ASP A 1 184 ? 3.433 -0.086 14.770 1.00 78.06 184 ASP A N 1
ATOM 1476 C CA . ASP A 1 184 ? 3.438 -1.514 15.059 1.00 78.06 184 ASP A CA 1
ATOM 1477 C C . ASP A 1 184 ? 2.329 -1.834 16.085 1.00 78.06 184 ASP A C 1
ATOM 1479 O O . ASP A 1 184 ? 2.380 -1.297 17.202 1.00 78.06 184 ASP A O 1
ATOM 1483 N N . PRO A 1 185 ? 1.325 -2.663 15.728 1.00 85.69 185 PRO A N 1
ATOM 1484 C CA . PRO A 1 185 ? 0.245 -3.070 16.625 1.00 85.69 185 PRO A CA 1
ATOM 1485 C C . PRO A 1 185 ? 0.718 -3.696 17.939 1.00 85.69 185 PRO A C 1
ATOM 1487 O O . PRO A 1 185 ? 0.015 -3.571 18.942 1.00 85.69 185 PRO A O 1
ATOM 1490 N N . ASP A 1 186 ? 1.896 -4.324 17.938 1.00 86.56 186 ASP A N 1
ATOM 1491 C CA . ASP A 1 186 ? 2.458 -5.021 19.097 1.00 86.56 186 ASP A CA 1
ATOM 1492 C C . ASP A 1 186 ? 3.418 -4.138 19.919 1.00 86.56 186 ASP A C 1
ATOM 1494 O O . ASP A 1 186 ? 3.934 -4.550 20.959 1.00 86.56 186 ASP A O 1
ATOM 1498 N N . SER A 1 187 ? 3.637 -2.887 19.499 1.00 84.44 187 SER A N 1
ATOM 1499 C CA . SER A 1 187 ? 4.388 -1.903 20.287 1.00 84.44 187 SER A CA 1
ATOM 1500 C C . SER A 1 187 ? 3.561 -1.360 21.465 1.00 84.44 187 SER A C 1
ATOM 1502 O O . SER A 1 187 ? 2.332 -1.309 21.379 1.00 84.44 187 SER A O 1
ATOM 1504 N N . PRO A 1 188 ? 4.190 -0.826 22.535 1.00 85.00 188 PRO A N 1
ATOM 1505 C CA . PRO A 1 188 ? 3.457 -0.228 23.659 1.00 85.00 188 PRO A CA 1
ATOM 1506 C C . PRO A 1 188 ? 2.488 0.890 23.244 1.00 85.00 188 PRO A C 1
ATOM 1508 O O . PRO A 1 188 ? 1.398 1.024 23.795 1.00 85.00 188 PRO A O 1
ATOM 1511 N N . VAL A 1 189 ? 2.870 1.692 22.245 1.00 82.69 189 VAL A N 1
ATOM 1512 C CA . VAL A 1 189 ? 2.011 2.751 21.694 1.00 82.69 189 VAL A CA 1
ATOM 1513 C C . VAL A 1 189 ? 0.850 2.146 20.903 1.00 82.69 189 VAL A C 1
ATOM 1515 O O . VAL A 1 189 ? -0.288 2.598 21.046 1.00 82.69 189 VAL A O 1
ATOM 1518 N N . GLY A 1 190 ? 1.123 1.111 20.102 1.00 86.19 190 GLY A N 1
ATOM 1519 C CA . GLY A 1 190 ? 0.106 0.390 19.345 1.00 86.19 190 GLY A CA 1
ATOM 1520 C C . GLY A 1 190 ? -0.938 -0.255 20.249 1.00 86.19 190 GLY A C 1
ATOM 1521 O O . GLY A 1 190 ? -2.133 -0.063 20.032 1.00 86.19 190 GLY A O 1
ATOM 1522 N N . GLU A 1 191 ? -0.510 -0.907 21.329 1.00 87.94 191 GLU A N 1
ATOM 1523 C CA . GLU A 1 191 ? -1.412 -1.538 22.292 1.00 87.94 191 GLU A CA 1
ATOM 1524 C C . GLU A 1 191 ? -2.342 -0.517 22.971 1.00 87.94 191 GLU A C 1
ATOM 1526 O O . GLU A 1 191 ? -3.552 -0.744 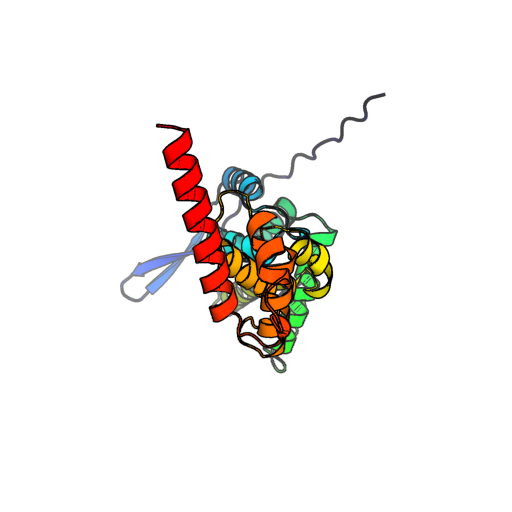23.080 1.00 87.94 191 GLU A O 1
ATOM 1531 N N . VAL A 1 192 ? -1.811 0.644 23.378 1.00 86.38 192 VAL A N 1
ATOM 1532 C CA . VAL A 1 192 ? -2.611 1.731 23.970 1.00 86.38 192 VAL A CA 1
ATOM 1533 C C . VAL A 1 192 ? -3.653 2.259 22.979 1.00 86.38 192 VAL A C 1
ATOM 1535 O O . VAL A 1 192 ? -4.815 2.461 23.354 1.00 86.38 192 VAL A O 1
ATOM 1538 N N . LEU A 1 193 ? -3.270 2.456 21.715 1.00 87.12 193 LEU A N 1
ATOM 1539 C CA . LEU A 1 193 ? -4.176 2.925 20.664 1.00 87.12 193 LEU A CA 1
ATOM 1540 C C . LEU A 1 193 ? -5.264 1.894 20.354 1.00 87.12 193 LEU A C 1
ATOM 1542 O O . LEU A 1 193 ? -6.445 2.248 20.356 1.00 87.12 193 LEU A O 1
ATOM 1546 N N . LEU A 1 194 ? -4.891 0.626 20.158 1.00 90.56 194 LEU A N 1
ATOM 1547 C CA . LEU A 1 194 ? -5.834 -0.464 19.906 1.00 90.56 194 LEU A CA 1
ATOM 1548 C C . LEU A 1 194 ? -6.837 -0.594 21.039 1.00 90.56 194 LEU A C 1
ATOM 1550 O O . LEU A 1 194 ? -8.032 -0.642 20.779 1.00 90.56 194 LEU A O 1
ATOM 1554 N N . LYS A 1 195 ? -6.377 -0.586 22.292 1.00 91.69 195 LYS A N 1
ATOM 1555 C CA . LYS A 1 195 ? -7.257 -0.657 23.461 1.00 91.69 195 LYS A CA 1
ATOM 1556 C C . LYS A 1 195 ? -8.256 0.494 23.496 1.00 91.69 195 LYS A C 1
ATOM 1558 O O . LYS A 1 195 ? -9.452 0.270 23.681 1.00 91.69 195 LYS A O 1
ATOM 1563 N N . THR A 1 196 ? -7.768 1.715 23.298 1.00 89.00 196 THR A N 1
ATOM 1564 C CA . THR A 1 196 ? -8.602 2.921 23.333 1.00 89.00 196 THR A CA 1
ATOM 1565 C C . THR A 1 196 ? -9.674 2.880 22.244 1.00 89.00 196 THR A C 1
ATOM 1567 O O . THR A 1 196 ? -10.850 3.115 22.525 1.00 89.00 196 THR A O 1
ATOM 1570 N N . GLN A 1 197 ? -9.296 2.527 21.012 1.00 89.56 197 GLN A N 1
ATOM 1571 C CA . GLN A 1 197 ? -10.237 2.457 19.894 1.00 89.56 197 GLN A CA 1
ATOM 1572 C C . GLN A 1 197 ? -11.175 1.265 19.986 1.00 89.56 197 GLN A C 1
ATOM 1574 O O . GLN A 1 197 ? -12.369 1.422 19.750 1.00 89.56 197 GLN A O 1
ATOM 1579 N N . PHE A 1 198 ? -10.673 0.098 20.386 1.00 93.56 198 PHE A N 1
ATOM 1580 C CA . PHE A 1 198 ? -11.480 -1.102 20.558 1.00 93.56 198 PHE A CA 1
ATOM 1581 C C . PHE A 1 198 ? -12.681 -0.818 21.454 1.00 93.56 198 PHE A C 1
ATOM 1583 O O . PHE A 1 198 ? -13.803 -1.123 21.063 1.00 93.56 198 PHE A O 1
ATOM 1590 N N . VAL A 1 199 ? -12.475 -0.146 22.591 1.00 93.69 199 VAL A N 1
ATOM 1591 C CA . VAL A 1 199 ? -13.568 0.243 23.490 1.00 93.69 199 VAL A CA 1
ATOM 1592 C C . VAL A 1 199 ? -14.441 1.339 22.875 1.00 93.69 199 VAL A C 1
ATOM 1594 O O . VAL A 1 199 ? -15.644 1.135 22.727 1.00 93.69 199 VAL A O 1
ATOM 1597 N N . ALA A 1 200 ? -13.858 2.471 22.465 1.00 90.06 200 ALA A N 1
ATOM 1598 C CA . ALA A 1 200 ? -14.618 3.648 22.022 1.00 90.06 200 ALA A CA 1
ATOM 1599 C C . ALA A 1 200 ? -15.465 3.413 20.755 1.00 90.06 200 ALA A C 1
ATOM 1601 O O . ALA A 1 200 ? -16.502 4.055 20.556 1.00 90.06 200 ALA A O 1
ATOM 1602 N N . LYS A 1 201 ? -15.019 2.503 19.887 1.00 91.94 201 LYS A N 1
ATOM 1603 C CA . LYS A 1 201 ? -15.601 2.234 18.567 1.00 91.94 201 LYS A CA 1
ATOM 1604 C C . LYS A 1 201 ? -16.262 0.859 18.463 1.00 91.94 201 LYS A C 1
ATOM 1606 O O . LYS A 1 201 ? -16.781 0.525 17.401 1.00 91.94 201 LYS A O 1
ATOM 1611 N N . SER A 1 202 ? -16.308 0.093 19.556 1.00 94.56 202 SER A N 1
ATOM 1612 C CA . SER A 1 202 ? -17.176 -1.086 19.658 1.00 94.56 202 SER A CA 1
ATOM 1613 C C . SER A 1 202 ? -18.645 -0.721 19.423 1.00 94.56 202 SER A C 1
ATOM 1615 O O . SER A 1 202 ? -19.065 0.425 19.630 1.00 94.56 202 SER A O 1
ATOM 1617 N N . TRP A 1 203 ? -19.447 -1.717 19.037 1.00 94.94 203 TRP A N 1
ATOM 1618 C CA . TRP A 1 203 ? -20.890 -1.544 18.892 1.00 94.94 203 TRP A CA 1
ATOM 1619 C C . TRP A 1 203 ? -21.507 -1.118 20.231 1.00 94.94 203 TRP A C 1
ATOM 1621 O O . TRP A 1 203 ? -20.958 -1.378 21.302 1.00 94.94 203 TRP A O 1
ATOM 1631 N N . GLU A 1 204 ? -22.634 -0.411 20.177 1.00 93.31 204 GLU A N 1
ATOM 1632 C CA . GLU A 1 204 ? -23.144 0.378 21.303 1.00 93.31 204 GLU A CA 1
ATOM 1633 C C . GLU A 1 204 ? -23.339 -0.422 22.606 1.00 93.31 204 GLU A C 1
ATOM 1635 O O . GLU A 1 204 ? -23.062 0.085 23.693 1.00 93.31 204 GLU A O 1
ATOM 1640 N N . ASP A 1 205 ? -23.797 -1.669 22.511 1.00 93.12 205 ASP A N 1
ATOM 1641 C CA . ASP A 1 205 ? -24.013 -2.572 23.647 1.00 93.12 205 ASP A CA 1
ATOM 1642 C C . ASP A 1 205 ? -22.705 -3.021 24.320 1.00 93.12 205 ASP A C 1
ATOM 1644 O O . ASP A 1 205 ? -22.610 -3.028 25.551 1.00 93.12 205 ASP A O 1
ATOM 1648 N N . ILE A 1 206 ? -21.700 -3.363 23.516 1.00 95.88 206 ILE A N 1
ATOM 1649 C CA . ILE A 1 206 ? -20.359 -3.754 23.933 1.00 95.88 206 ILE A CA 1
ATOM 1650 C C . ILE A 1 206 ? -19.656 -2.538 24.522 1.00 95.88 206 ILE A C 1
ATOM 1652 O O . ILE A 1 206 ? -19.231 -2.597 25.675 1.00 95.88 206 ILE A O 1
ATOM 1656 N N . ARG A 1 207 ? -19.615 -1.413 23.796 1.00 95.12 207 ARG A N 1
ATOM 1657 C CA . ARG A 1 207 ? -18.988 -0.162 24.248 1.00 95.12 207 ARG A CA 1
ATOM 1658 C C . ARG A 1 207 ? -19.501 0.253 25.624 1.00 95.12 207 ARG A C 1
ATOM 1660 O O . ARG A 1 207 ? -18.709 0.375 26.553 1.00 95.12 207 ARG A O 1
ATOM 1667 N N . LYS A 1 208 ? -20.826 0.371 25.790 1.00 94.19 208 LYS A N 1
ATOM 1668 C CA . LYS A 1 208 ? -21.445 0.780 27.065 1.00 94.19 208 LYS A CA 1
ATOM 1669 C C . LYS A 1 208 ? -21.089 -0.137 28.234 1.00 94.19 208 LYS A C 1
ATOM 1671 O O . LYS A 1 208 ? -21.135 0.300 29.381 1.00 94.19 208 LYS A O 1
ATOM 1676 N N . LYS A 1 209 ? -20.826 -1.419 27.979 1.00 95.00 209 LYS A N 1
ATOM 1677 C CA . LYS A 1 209 ? -20.431 -2.373 29.020 1.00 95.00 209 LYS A CA 1
ATOM 1678 C C . LYS A 1 209 ? -18.935 -2.324 29.300 1.00 95.00 209 LYS A C 1
ATOM 1680 O O . LYS A 1 209 ? -18.576 -2.343 30.470 1.00 95.00 209 LYS A O 1
ATOM 1685 N N . LEU A 1 210 ? -18.093 -2.219 28.273 1.00 95.62 210 LEU A N 1
ATOM 1686 C CA . LEU A 1 210 ? -16.645 -2.083 28.438 1.00 95.62 210 LEU A CA 1
ATOM 1687 C C . LEU A 1 210 ? -16.282 -0.787 29.178 1.00 95.62 210 LEU A C 1
ATOM 1689 O O . LEU A 1 210 ? -15.478 -0.828 30.100 1.00 95.62 210 LEU A O 1
ATOM 1693 N N . GLU A 1 211 ? -16.938 0.332 28.860 1.00 93.31 211 GLU A N 1
ATOM 1694 C CA . GLU A 1 211 ? -16.735 1.625 29.541 1.00 93.31 211 GLU A CA 1
ATOM 1695 C C . GLU A 1 211 ? -17.113 1.598 31.032 1.00 93.31 211 GLU A C 1
ATOM 1697 O O . GLU A 1 211 ? -16.599 2.394 31.813 1.00 93.31 211 GLU A O 1
ATOM 1702 N N . LYS A 1 212 ? -18.003 0.683 31.441 1.00 94.25 212 LYS A N 1
ATOM 1703 C CA . LYS A 1 212 ? -18.422 0.507 32.843 1.00 94.25 212 LYS A CA 1
ATOM 1704 C C . LYS A 1 212 ? -17.482 -0.375 33.657 1.00 94.25 212 LYS A C 1
ATOM 1706 O O . LYS A 1 212 ? -17.672 -0.491 34.865 1.00 94.25 212 LYS A O 1
ATOM 1711 N N . ILE A 1 213 ? -16.520 -1.033 33.018 1.00 92.94 213 ILE A N 1
ATOM 1712 C CA . ILE A 1 213 ? -15.533 -1.834 33.729 1.00 92.94 213 ILE A CA 1
ATOM 1713 C C . ILE A 1 213 ? -14.602 -0.875 34.478 1.00 92.94 213 ILE A C 1
ATOM 1715 O O . ILE A 1 213 ? -13.944 -0.025 33.877 1.00 92.94 213 ILE A O 1
ATOM 1719 N N . GLU A 1 214 ? -14.549 -1.011 35.801 1.00 90.69 214 GLU A N 1
ATOM 1720 C CA . GLU A 1 214 ? -13.655 -0.219 36.641 1.00 90.69 214 GLU A CA 1
ATOM 1721 C C . GLU A 1 214 ? -12.195 -0.463 36.236 1.00 90.69 214 GLU A C 1
ATOM 1723 O O . GLU A 1 214 ? -11.775 -1.605 36.026 1.00 90.69 214 GLU A O 1
ATOM 1728 N N . GLY A 1 215 ? -11.439 0.622 36.054 1.00 89.38 215 GLY A N 1
ATOM 1729 C CA . GLY A 1 215 ? -10.041 0.545 35.632 1.00 89.38 215 GLY A CA 1
ATOM 1730 C C . GLY A 1 215 ? -9.834 -0.106 34.260 1.00 89.38 215 GLY A C 1
ATOM 1731 O O . GLY A 1 215 ? -8.780 -0.688 34.022 1.00 89.38 215 GLY A O 1
ATOM 1732 N N . TRP A 1 216 ? -10.795 -0.043 33.326 1.00 90.94 216 TRP A N 1
ATOM 1733 C CA . TRP A 1 216 ? -10.638 -0.692 32.011 1.00 90.94 216 TRP A CA 1
ATOM 1734 C C . TRP A 1 216 ? -9.394 -0.223 31.236 1.00 90.94 216 TRP A C 1
ATOM 1736 O O . TRP A 1 216 ? -8.837 -0.988 30.450 1.00 90.94 216 TRP A O 1
ATOM 1746 N N . GLN A 1 217 ? -8.914 1.000 31.485 1.00 87.50 217 GLN A N 1
ATOM 1747 C CA . GLN A 1 217 ? -7.667 1.516 30.910 1.00 87.50 217 GLN A CA 1
ATOM 1748 C C . GLN A 1 217 ? -6.416 0.786 31.423 1.00 87.50 217 GLN A C 1
ATOM 1750 O O . GLN A 1 217 ? -5.401 0.772 30.730 1.00 87.50 217 GLN A O 1
ATOM 1755 N N . GLU A 1 218 ? -6.480 0.159 32.595 1.00 89.19 218 GLU A N 1
ATOM 1756 C CA . GLU A 1 218 ? -5.401 -0.644 33.185 1.00 89.19 218 GLU A CA 1
ATOM 1757 C C . GLU A 1 218 ? -5.471 -2.109 32.734 1.00 89.19 218 GLU A C 1
ATOM 1759 O O . GLU A 1 218 ? -4.481 -2.835 32.801 1.00 89.19 218 GLU A O 1
ATOM 1764 N N . LYS A 1 219 ? -6.622 -2.543 32.206 1.00 91.94 219 LYS A N 1
ATOM 1765 C CA . LYS A 1 219 ? -6.799 -3.895 31.670 1.00 91.94 219 LYS A CA 1
ATOM 1766 C C . LYS A 1 219 ? -6.035 -4.089 30.364 1.00 91.94 219 LYS A C 1
ATOM 1768 O O . LYS A 1 219 ? -5.843 -3.159 29.569 1.00 91.94 219 LYS A O 1
ATOM 1773 N N . GLY A 1 220 ? -5.616 -5.331 30.136 1.00 92.19 220 GLY A N 1
ATOM 1774 C CA . GLY A 1 220 ? -4.981 -5.745 28.888 1.00 92.19 220 GLY A CA 1
ATOM 1775 C C . GLY A 1 220 ? -5.992 -5.855 27.746 1.00 92.19 220 GLY A C 1
ATOM 1776 O O . GLY A 1 220 ? -7.164 -6.176 27.961 1.00 92.19 220 GLY A O 1
ATOM 1777 N N . LEU A 1 221 ? -5.529 -5.656 26.510 1.00 93.75 221 LEU A N 1
ATOM 1778 C CA . LEU A 1 221 ? -6.370 -5.739 25.308 1.00 93.75 221 LEU A CA 1
ATOM 1779 C C . LEU A 1 221 ? -7.095 -7.093 25.187 1.00 93.75 221 LEU A C 1
ATOM 1781 O O . LEU A 1 221 ? -8.281 -7.147 24.869 1.00 93.75 221 LEU A O 1
ATOM 1785 N N . GLN A 1 222 ? -6.407 -8.188 25.523 1.00 93.75 222 GLN A N 1
ATOM 1786 C CA . GLN A 1 222 ? -6.978 -9.540 25.509 1.00 93.75 222 GLN A CA 1
ATOM 1787 C C . GLN A 1 222 ? -8.076 -9.748 26.559 1.00 93.75 222 GLN A C 1
ATOM 1789 O O . GLN A 1 222 ? -8.986 -10.549 26.361 1.00 93.75 222 GLN A O 1
ATOM 1794 N N . GLU A 1 223 ? -8.013 -9.041 27.687 1.00 95.25 223 GLU A N 1
ATOM 1795 C CA . GLU A 1 223 ? -9.059 -9.114 28.705 1.00 95.25 223 GLU A CA 1
ATOM 1796 C C . GLU A 1 223 ? -10.335 -8.417 28.227 1.00 95.25 223 GLU A C 1
ATOM 1798 O O . GLU A 1 223 ? -11.420 -8.994 28.311 1.00 95.25 223 GLU A O 1
ATOM 1803 N N . LEU A 1 224 ? -10.193 -7.227 27.640 1.00 96.31 224 LEU A N 1
ATOM 1804 C CA . LEU A 1 224 ? -11.307 -6.481 27.054 1.00 96.31 224 LEU A CA 1
ATOM 1805 C C . LEU A 1 224 ? -11.947 -7.238 25.886 1.00 96.31 224 LEU A C 1
ATOM 1807 O O . LEU A 1 224 ? -13.173 -7.271 25.784 1.00 96.31 224 LEU A O 1
ATOM 1811 N N . LEU A 1 225 ? -11.142 -7.907 25.054 1.00 96.94 225 LEU A N 1
ATOM 1812 C CA . LEU A 1 225 ? -11.638 -8.766 23.979 1.00 96.94 225 LEU A CA 1
ATOM 1813 C C . LEU A 1 225 ? -12.523 -9.900 24.518 1.00 96.94 225 LEU A C 1
ATOM 1815 O O . LEU A 1 225 ? -13.614 -10.126 23.993 1.00 96.94 225 LEU A O 1
ATOM 1819 N N . ARG A 1 226 ? -12.093 -10.588 25.585 1.00 96.75 226 ARG A N 1
ATOM 1820 C CA . ARG A 1 226 ? -12.888 -11.662 26.208 1.00 96.75 226 ARG A CA 1
ATOM 1821 C C . ARG A 1 226 ? -14.220 -11.149 26.751 1.00 96.75 226 ARG A C 1
ATOM 1823 O O . ARG A 1 226 ? -15.240 -11.815 26.586 1.00 96.75 226 ARG A O 1
ATOM 1830 N N . GLU A 1 227 ? -14.235 -9.979 27.385 1.00 96.25 227 GLU A N 1
ATOM 1831 C CA . GLU A 1 227 ? -15.484 -9.378 27.866 1.00 96.25 227 GLU A CA 1
ATOM 1832 C C . GLU A 1 227 ? -16.407 -8.976 26.710 1.00 96.25 227 GLU A C 1
ATOM 1834 O O . GLU A 1 227 ? -17.601 -9.282 26.741 1.00 96.25 227 GLU A O 1
ATOM 1839 N N . ALA A 1 228 ? -15.862 -8.389 25.643 1.00 96.44 228 ALA A N 1
ATOM 1840 C CA . ALA A 1 228 ? -16.618 -8.061 24.438 1.00 96.44 228 ALA A CA 1
ATOM 1841 C C . ALA A 1 228 ? -17.251 -9.306 23.793 1.00 96.44 228 ALA A C 1
ATOM 1843 O O . ALA A 1 228 ? -18.433 -9.287 23.442 1.00 96.44 228 ALA A O 1
ATOM 1844 N N . GLN A 1 229 ? -16.503 -10.411 23.690 1.00 96.81 229 GLN A N 1
ATOM 1845 C CA . GLN A 1 229 ? -17.002 -11.684 23.154 1.00 96.81 229 GLN A CA 1
ATOM 1846 C C . GLN A 1 229 ? -18.177 -12.230 23.969 1.00 96.81 229 GLN A C 1
ATOM 1848 O O . GLN A 1 229 ? -19.198 -12.601 23.392 1.00 96.81 229 GLN A O 1
ATOM 1853 N N . LYS A 1 230 ? -18.090 -12.208 25.307 1.00 95.31 230 LYS A N 1
ATOM 1854 C CA . LYS A 1 230 ? -19.203 -12.626 26.181 1.00 95.31 230 LYS A CA 1
ATOM 1855 C C . LYS A 1 230 ? -20.468 -11.807 25.929 1.00 95.31 230 LYS A C 1
ATOM 1857 O O . LYS A 1 230 ? -21.570 -12.341 26.017 1.00 95.31 230 LYS A O 1
ATOM 1862 N N . ILE A 1 231 ? -20.325 -10.508 25.670 1.00 94.00 231 ILE A N 1
ATOM 1863 C CA . ILE A 1 231 ? -21.459 -9.611 25.415 1.00 94.00 231 ILE A CA 1
ATOM 1864 C C . ILE A 1 231 ? -22.081 -9.911 24.050 1.00 94.00 231 ILE A C 1
ATOM 1866 O O . ILE A 1 231 ? -23.302 -10.035 23.962 1.00 94.00 231 ILE A O 1
ATOM 1870 N N . TYR A 1 232 ? -21.248 -10.073 23.019 1.00 94.31 232 TYR A N 1
ATOM 1871 C CA . TYR A 1 232 ? -21.688 -10.415 21.669 1.00 94.31 232 TYR A CA 1
ATOM 1872 C C . TYR A 1 232 ? -22.456 -11.745 21.639 1.00 94.31 232 TYR A C 1
ATOM 1874 O O . TYR A 1 232 ? -23.556 -11.795 21.092 1.00 94.31 232 TYR A O 1
ATOM 1882 N N . MET A 1 233 ? -21.921 -12.796 22.276 1.00 92.62 233 MET A N 1
ATOM 1883 C CA . MET A 1 233 ? -22.545 -14.128 22.306 1.00 92.62 233 MET A CA 1
ATOM 1884 C C . MET A 1 233 ? -23.912 -14.112 22.994 1.00 92.62 233 MET A C 1
ATOM 1886 O O . MET A 1 233 ? -24.876 -14.624 22.436 1.00 92.62 233 MET A O 1
ATOM 1890 N N . ARG A 1 234 ? -24.040 -13.451 24.157 1.00 90.56 234 ARG A N 1
ATOM 1891 C CA . ARG A 1 234 ? -25.339 -13.338 24.853 1.00 90.56 234 ARG A CA 1
ATOM 1892 C C . ARG A 1 234 ? -26.407 -12.684 23.982 1.00 90.56 234 ARG A C 1
ATOM 1894 O O . ARG A 1 234 ? -27.548 -13.127 23.966 1.00 90.56 234 ARG A O 1
ATOM 1901 N N . ARG A 1 235 ? -26.035 -11.638 23.244 1.00 87.44 235 ARG A N 1
ATOM 1902 C CA . ARG A 1 235 ? -26.946 -10.968 22.315 1.00 87.44 235 ARG A CA 1
ATOM 1903 C C . ARG A 1 235 ? -27.360 -11.885 21.167 1.00 87.44 235 ARG A C 1
ATOM 1905 O O . ARG A 1 235 ? -28.512 -11.834 20.748 1.00 87.44 235 ARG A O 1
ATOM 1912 N N . ASP A 1 236 ? -26.432 -12.670 20.628 1.00 82.69 236 ASP A N 1
ATOM 1913 C CA . ASP A 1 236 ? -26.738 -13.592 19.535 1.00 82.69 236 ASP A CA 1
ATOM 1914 C C . ASP A 1 236 ? -27.689 -14.710 19.990 1.00 82.69 236 ASP A C 1
ATOM 1916 O O . ASP A 1 236 ? -28.699 -14.971 19.338 1.00 82.69 236 ASP A O 1
ATOM 1920 N N . GLU A 1 237 ? -27.462 -15.263 21.183 1.00 85.31 237 GLU A N 1
ATOM 1921 C CA . GLU A 1 237 ? -28.374 -16.217 21.824 1.00 85.31 237 GLU A CA 1
ATOM 1922 C C . GLU A 1 237 ? -29.779 -15.626 22.052 1.00 85.31 237 GLU A C 1
ATOM 1924 O O . GLU A 1 237 ? -30.786 -16.294 21.809 1.00 85.31 237 GLU A O 1
ATOM 1929 N N . GLU A 1 238 ? -29.873 -14.372 22.508 1.00 84.12 238 GLU A N 1
ATOM 1930 C CA . GLU A 1 238 ? -31.149 -13.665 22.697 1.00 84.12 238 GLU A CA 1
ATOM 1931 C C . GLU A 1 238 ? -31.875 -13.404 21.368 1.00 84.12 238 GLU A C 1
ATOM 1933 O O . GLU A 1 238 ? -33.095 -13.564 21.292 1.00 84.12 238 GLU A O 1
ATOM 1938 N N . LYS A 1 239 ? -31.147 -13.049 20.300 1.00 80.69 239 LYS A N 1
ATOM 1939 C CA . LYS A 1 239 ? -31.723 -12.916 18.953 1.00 80.69 239 LYS A CA 1
ATOM 1940 C C . LYS A 1 239 ? -32.283 -14.252 18.462 1.00 80.69 239 LYS A C 1
ATOM 1942 O O . LYS A 1 239 ? -33.423 -14.290 18.008 1.00 80.69 239 LYS A O 1
ATOM 1947 N N . GLN A 1 240 ? -31.524 -15.343 18.578 1.00 75.50 240 GLN A N 1
ATOM 1948 C CA . GLN A 1 240 ? -31.955 -16.667 18.114 1.00 75.50 240 GLN A CA 1
ATOM 1949 C C . GLN A 1 240 ? -33.220 -17.150 18.842 1.00 75.50 240 GLN A C 1
ATOM 1951 O O . GLN A 1 240 ? -34.130 -17.666 18.201 1.00 75.50 240 GLN A O 1
ATOM 1956 N N . LYS A 1 241 ? -33.335 -16.896 20.153 1.00 75.44 241 LYS A N 1
ATOM 1957 C CA . LYS A 1 241 ? -34.536 -17.228 20.946 1.00 75.44 241 LYS A CA 1
ATOM 1958 C C . LYS A 1 241 ? -35.782 -16.418 20.579 1.00 75.44 241 LYS A C 1
ATOM 1960 O O . LYS A 1 241 ? -36.884 -16.901 20.794 1.00 75.44 241 LYS A O 1
ATOM 1965 N N . ASN A 1 242 ? -35.617 -15.203 20.062 1.00 67.19 242 ASN A N 1
ATOM 1966 C CA . ASN A 1 242 ? -36.731 -14.326 19.687 1.00 67.19 242 ASN A CA 1
ATOM 1967 C C . ASN A 1 242 ? -37.164 -14.477 18.218 1.00 67.19 242 ASN A C 1
ATOM 1969 O O . ASN A 1 242 ? -38.141 -13.851 17.813 1.00 67.19 242 ASN A O 1
ATOM 1973 N N . THR A 1 243 ? -36.425 -15.252 17.417 1.00 66.75 243 THR A N 1
ATOM 1974 C CA . THR A 1 243 ? -36.677 -15.422 15.973 1.00 66.75 243 THR A CA 1
ATOM 1975 C C . THR A 1 243 ? -37.082 -16.857 15.598 1.00 66.75 243 THR A C 1
ATOM 1977 O O . THR A 1 243 ? -37.411 -17.099 14.439 1.00 66.75 243 THR A O 1
ATOM 1980 N N . GLY A 1 244 ? -37.051 -17.796 16.552 1.00 48.34 244 GLY A N 1
ATOM 1981 C CA . GLY A 1 244 ? -37.542 -19.175 16.411 1.00 48.34 244 GLY A CA 1
ATOM 1982 C C . GLY A 1 244 ? -38.880 -19.373 17.104 1.00 48.34 244 GLY A C 1
ATOM 1983 O O . GLY A 1 244 ? -39.661 -20.208 16.602 1.00 48.34 244 GLY A O 1
#

Organism: NCBI:txid333673

pLDDT: mean 83.97, std 14.72, range [30.98, 97.31]

Sequence (244 aa):
MNEVESEGEGEKANLLPLREIPTAPGIIGYVNVPINTSDVRAFKKEMGKLMDDPLGVSERLDEFLGTSIYSYEDLTAILRSLFNTEEREMIRQAGIREWEWRNPQSTPGDQKWPSQDPRWNAQTEEGRRSMIDMRNIIIQGNREAVPRGQNLSKVFGECQGKDETPTEWLERLRKSLQIYSGTDPDSPVGEVLLKTQFVAKSWEDIRKKLEKIEGWQEKGLQELLREAQKIYMRRDEEKQKNTG

Foldseek 3Di:
DDPDPPPPPPDQPFFFWWDWDPPDVVDTDIGTDTDGPVVLVVLLVVLDDLQVFLLSNLVSLCVVCDPTQGALSNVVVSCVSRDDPLLVVLLLVQLQVVCCVVCVPDPRSCQLNPPDHPVQDCRDPVSSVSSVSNSNSSSRSSQPSHPLVPCVCVLLVAAADPLHALVNVLVVNQVNCCRRNVDNCPDPVNQLVSQVSSLVRYDPQLNVVCVPPPPSSVDGPVVSSVSSNVRSVVVVVVVVVVPD

InterPro domains:
  IPR003036 Core shell protein Gag P30 [PF02093] (38-233)
  IPR008919 Retrovirus capsid, N-terminal [G3DSA:1.10.375.10] (26-146)
  IPR008919 Retrovirus capsid, N-terminal [SSF47943] (30-145)
  IPR050462 Retroviral Gag-Pol polyproteins [PTHR33166] (10-242)